Protein AF-A0A9W9Z3X9-F1 (afdb_monomer_lite)

Secondary structure (DSSP, 8-state):
-TTHHHHHHHHHHHTTT-HHHHHHHHHHHHTSSTHHHH-HHHHHH-TTS-GGGTTTSS-HHHHHHHHHHHHHHHHH-HHHHHHHHHHT--HHHHHHHHHHTTTTTTS-HHHHHHHHHHHHHT-TTHHHHHHHHHHHHTHHHHHHHHHTT-HHHHHHHS--TT--HHHHHHHHHHHHHHHHHHHHHHHHHTT--

Foldseek 3Di:
DPQVCQVLVLLCVVVVNDNVSSVVCCVVLVPDPLVCLLRVVVVVVDPQQPPVQPVVVDRVLLVLLLVLLLVVCCVPPVLLNVLCVLLVHRLSVLLSLCSSNCNPQADDSVVSVVQVVCCSPVHNNLSSLVSSLLSVLCSVVSNVCSVVSNNVVCSNPHHSPPDDCVVCVVVSVVVCVVCVVPSVCSSVVSSDD

Organism: NCBI:txid174260

Structure (mmCIF, N/CA/C/O backbone):
data_AF-A0A9W9Z3X9-F1
#
_entry.id   AF-A0A9W9Z3X9-F1
#
loop_
_atom_site.group_PDB
_atom_site.id
_atom_site.type_symbol
_atom_site.label_atom_id
_atom_site.label_alt_id
_atom_site.label_comp_id
_atom_site.label_asym_id
_atom_site.label_entity_id
_atom_site.label_seq_id
_atom_site.pdbx_PDB_ins_code
_atom_site.Cartn_x
_atom_site.Cartn_y
_atom_site.Cartn_z
_atom_site.occupancy
_atom_site.B_iso_or_equiv
_atom_site.auth_seq_id
_atom_site.auth_comp_id
_atom_site.auth_asym_id
_atom_site.auth_atom_id
_atom_site.pdbx_PDB_model_num
ATOM 1 N N . MET A 1 1 ? 23.340 0.881 5.024 1.00 33.41 1 MET A N 1
ATOM 2 C CA . MET A 1 1 ? 23.380 -0.296 4.132 1.00 33.41 1 MET A CA 1
ATOM 3 C C . MET A 1 1 ? 22.041 -1.022 3.953 1.00 33.41 1 MET A C 1
ATOM 5 O O . MET A 1 1 ? 21.914 -1.683 2.943 1.00 33.41 1 MET A O 1
ATOM 9 N N . SER A 1 2 ? 21.025 -0.884 4.821 1.00 40.75 2 SER A N 1
ATOM 10 C CA . SER A 1 2 ? 19.880 -1.829 4.839 1.00 40.75 2 SER A CA 1
ATOM 11 C C . SER A 1 2 ? 18.735 -1.625 3.814 1.00 40.75 2 SER A C 1
ATOM 13 O O . SER A 1 2 ? 17.998 -2.571 3.563 1.00 40.75 2 SER A O 1
ATOM 15 N N . ALA A 1 3 ? 18.567 -0.447 3.195 1.00 40.44 3 ALA A N 1
ATOM 16 C CA . ALA A 1 3 ? 17.439 -0.204 2.270 1.00 40.44 3 ALA A CA 1
ATOM 17 C C . ALA A 1 3 ? 17.791 -0.350 0.774 1.00 40.44 3 ALA A C 1
ATOM 19 O O . ALA A 1 3 ? 16.906 -0.593 -0.036 1.00 40.44 3 ALA A O 1
ATOM 20 N N . MET A 1 4 ? 19.075 -0.226 0.399 1.00 44.69 4 MET A N 1
ATOM 21 C CA . MET A 1 4 ? 19.544 -0.471 -0.981 1.00 44.69 4 MET A CA 1
ATOM 22 C C . MET A 1 4 ? 19.429 -1.956 -1.344 1.00 44.69 4 MET A C 1
ATOM 24 O O . MET A 1 4 ? 19.139 -2.302 -2.480 1.00 44.69 4 MET A O 1
ATOM 28 N N . THR A 1 5 ? 19.575 -2.815 -0.337 1.00 56.81 5 THR A N 1
ATOM 29 C CA . THR A 1 5 ? 19.322 -4.250 -0.405 1.00 56.81 5 THR A CA 1
ATOM 30 C C . THR A 1 5 ? 17.840 -4.594 -0.490 1.00 56.81 5 THR A C 1
ATOM 32 O O . THR A 1 5 ? 17.545 -5.638 -1.029 1.00 56.81 5 THR A O 1
ATOM 35 N N . GLY A 1 6 ? 16.908 -3.760 -0.012 1.00 63.28 6 GLY A N 1
ATOM 36 C CA . GLY A 1 6 ? 15.481 -4.112 0.056 1.00 63.28 6 GLY A CA 1
ATOM 37 C C . GLY A 1 6 ? 14.850 -4.323 -1.322 1.00 63.28 6 GLY A C 1
ATOM 38 O O . GLY A 1 6 ? 14.517 -5.449 -1.672 1.00 63.28 6 GLY A O 1
ATOM 39 N N . LEU A 1 7 ? 14.754 -3.260 -2.131 1.00 68.25 7 LEU A N 1
ATOM 40 C CA . LEU A 1 7 ? 14.174 -3.359 -3.476 1.00 68.25 7 LEU A CA 1
ATOM 41 C C . LEU A 1 7 ? 15.022 -4.234 -4.409 1.00 68.25 7 LEU A C 1
ATOM 43 O O . LEU A 1 7 ? 14.466 -4.998 -5.187 1.00 68.25 7 LEU A O 1
ATOM 47 N N . TYR A 1 8 ? 16.357 -4.169 -4.309 1.00 70.19 8 TYR A N 1
ATOM 48 C CA . TYR A 1 8 ? 17.230 -5.056 -5.083 1.00 70.19 8 TYR A CA 1
ATOM 49 C C . TYR A 1 8 ? 16.962 -6.523 -4.756 1.00 70.19 8 TYR A C 1
ATOM 51 O O . TYR A 1 8 ? 16.768 -7.307 -5.671 1.00 70.19 8 TYR A O 1
ATOM 59 N N . LEU A 1 9 ? 16.900 -6.893 -3.472 1.00 72.00 9 LEU A N 1
ATOM 60 C CA . LEU A 1 9 ? 16.613 -8.264 -3.053 1.00 72.00 9 LEU A CA 1
ATOM 61 C C . LEU A 1 9 ? 15.211 -8.685 -3.491 1.00 72.00 9 LEU A C 1
ATOM 63 O O . LEU A 1 9 ? 15.023 -9.827 -3.879 1.00 72.00 9 LEU A O 1
ATOM 67 N N . GLN A 1 10 ? 14.241 -7.773 -3.480 1.00 73.25 10 GLN A N 1
ATOM 68 C CA . GLN A 1 10 ? 12.890 -8.059 -3.954 1.00 73.25 10 GLN A CA 1
ATOM 69 C C . GLN A 1 10 ? 12.868 -8.313 -5.467 1.00 73.25 10 GLN A C 1
ATOM 71 O O . GLN A 1 10 ? 12.334 -9.323 -5.909 1.00 73.25 10 GLN A O 1
ATOM 76 N N . CYS A 1 11 ? 13.494 -7.450 -6.269 1.00 76.06 11 CYS A N 1
ATOM 77 C CA . CYS A 1 11 ? 13.647 -7.685 -7.706 1.00 76.06 11 CYS A CA 1
ATOM 78 C C . CYS A 1 11 ? 14.450 -8.961 -7.980 1.00 76.06 11 CYS A C 1
ATOM 80 O O . CYS A 1 11 ? 14.060 -9.742 -8.836 1.00 76.06 11 CYS A O 1
ATOM 82 N N . PHE A 1 12 ? 15.493 -9.224 -7.196 1.00 79.19 12 PHE A N 1
ATOM 83 C CA . PHE A 1 12 ? 16.288 -10.446 -7.260 1.00 79.19 12 PHE A CA 1
ATOM 84 C C . PHE A 1 12 ? 15.463 -11.699 -6.996 1.00 79.19 12 PHE A C 1
ATOM 86 O O . PHE A 1 12 ? 15.515 -12.644 -7.776 1.00 79.19 12 PHE A O 1
ATOM 93 N N . LEU A 1 13 ? 14.641 -11.692 -5.949 1.00 79.19 13 LEU A N 1
ATOM 94 C CA . LEU A 1 13 ? 13.722 -12.786 -5.653 1.00 79.19 13 LEU A CA 1
ATOM 95 C C . LEU A 1 13 ? 12.630 -12.924 -6.726 1.00 79.19 13 LEU A C 1
ATOM 97 O O . LEU A 1 13 ? 12.292 -14.046 -7.090 1.00 79.19 13 LEU A O 1
ATOM 101 N N . MET A 1 14 ? 12.113 -11.814 -7.270 1.00 80.31 14 MET A N 1
ATOM 102 C CA . MET A 1 14 ? 11.146 -11.834 -8.380 1.00 80.31 14 MET A CA 1
ATOM 103 C C . MET A 1 14 ? 11.741 -12.458 -9.645 1.00 80.31 14 MET A C 1
ATOM 105 O O . MET A 1 14 ? 11.041 -13.166 -10.361 1.00 80.31 14 MET A O 1
ATOM 109 N N . MET A 1 15 ? 13.031 -12.237 -9.900 1.00 82.88 15 MET A N 1
ATOM 110 C CA . MET A 1 15 ? 13.761 -12.809 -11.035 1.00 82.88 15 MET A CA 1
ATOM 111 C C . MET A 1 15 ? 14.407 -14.160 -10.695 1.00 82.88 15 MET A C 1
ATOM 113 O O . MET A 1 15 ? 15.406 -14.534 -11.301 1.00 82.88 15 MET A O 1
ATOM 117 N N . TYR A 1 16 ? 13.871 -14.895 -9.712 1.00 79.56 16 TYR A N 1
ATOM 118 C CA . TYR A 1 16 ? 14.343 -16.231 -9.315 1.00 79.56 16 TYR A CA 1
ATOM 119 C C . TYR A 1 16 ? 15.835 -16.308 -8.943 1.00 79.56 16 TYR A C 1
ATOM 121 O O . TYR A 1 16 ? 16.457 -17.365 -9.032 1.00 79.56 16 TYR A O 1
ATOM 129 N N . GLY A 1 17 ? 16.411 -15.197 -8.489 1.00 80.62 17 GLY A N 1
ATOM 130 C CA . GLY A 1 17 ? 17.821 -15.093 -8.136 1.00 80.62 17 GLY A CA 1
ATOM 131 C C . GLY A 1 17 ? 18.762 -14.862 -9.320 1.00 80.62 17 GLY A C 1
ATOM 132 O O . GLY A 1 17 ? 19.967 -15.051 -9.168 1.00 80.62 17 GLY A O 1
ATOM 133 N N . ASP A 1 18 ? 18.245 -14.452 -10.480 1.00 86.25 18 ASP A N 1
ATOM 134 C CA . ASP A 1 18 ? 19.061 -14.049 -11.624 1.00 86.25 18 ASP A CA 1
ATOM 135 C C . ASP A 1 18 ? 19.547 -12.592 -11.452 1.00 86.25 18 ASP A C 1
ATOM 137 O O . ASP A 1 18 ? 18.734 -11.654 -11.484 1.00 86.25 18 ASP A O 1
ATOM 141 N N . PRO A 1 19 ? 20.856 -12.357 -11.238 1.00 83.44 19 PRO A N 1
ATOM 142 C CA . PRO A 1 19 ? 21.386 -11.018 -11.008 1.00 83.44 19 PRO A CA 1
ATOM 143 C C . PRO A 1 19 ? 21.351 -10.137 -12.263 1.00 83.44 19 PRO A C 1
ATOM 145 O O . PRO A 1 19 ? 21.153 -8.928 -12.132 1.00 83.44 19 PRO A O 1
ATOM 148 N N . ASP A 1 20 ? 21.496 -10.714 -13.457 1.00 83.38 20 ASP A N 1
ATOM 149 C CA . ASP A 1 20 ? 21.555 -9.969 -14.716 1.00 83.38 20 ASP A CA 1
ATOM 150 C C . ASP A 1 20 ? 20.163 -9.454 -15.088 1.00 83.38 20 ASP A C 1
ATOM 152 O O . ASP A 1 20 ? 19.989 -8.257 -15.338 1.00 83.38 20 ASP A O 1
ATOM 156 N N . MET A 1 21 ? 19.142 -10.314 -14.996 1.00 81.00 21 MET A N 1
ATOM 157 C CA . MET A 1 21 ? 17.744 -9.911 -15.192 1.00 81.00 21 MET A CA 1
ATOM 158 C C . MET A 1 21 ? 17.301 -8.873 -14.157 1.00 81.00 21 MET A C 1
ATOM 160 O O . MET A 1 21 ? 16.600 -7.911 -14.483 1.00 81.00 21 MET A O 1
ATOM 164 N N . SER A 1 22 ? 17.733 -9.037 -12.905 1.00 82.38 22 SER A N 1
ATOM 165 C CA . SER A 1 22 ? 17.426 -8.093 -11.826 1.00 82.38 22 SER A CA 1
ATOM 166 C C . SER A 1 22 ? 18.050 -6.731 -12.071 1.00 82.38 22 SER A C 1
ATOM 168 O O . SER A 1 22 ? 17.397 -5.704 -11.880 1.00 82.38 22 SER A O 1
ATOM 170 N N . TRP A 1 23 ? 19.308 -6.711 -12.509 1.00 79.06 23 TRP A N 1
ATOM 171 C CA . TRP A 1 23 ? 20.010 -5.480 -12.830 1.00 79.06 23 TRP A CA 1
ATOM 172 C C . TRP A 1 23 ? 19.400 -4.786 -14.045 1.00 79.06 23 TRP A C 1
ATOM 174 O O . TRP A 1 23 ? 19.139 -3.586 -13.990 1.00 79.06 23 TRP A O 1
ATOM 184 N N . GLU A 1 24 ? 19.105 -5.528 -15.113 1.00 83.25 24 GLU A N 1
ATOM 185 C CA . GLU A 1 24 ? 18.473 -4.985 -16.314 1.00 83.25 24 GLU A CA 1
ATOM 186 C C . GLU A 1 24 ? 17.087 -4.403 -16.003 1.00 83.25 24 GLU A C 1
ATOM 188 O O . GLU A 1 24 ? 16.759 -3.291 -16.435 1.00 83.25 24 GLU A O 1
ATOM 193 N N . PHE A 1 25 ? 16.292 -5.109 -15.195 1.00 82.12 25 PHE A N 1
ATOM 194 C CA . PHE A 1 25 ? 15.011 -4.610 -14.714 1.00 82.12 25 PHE A CA 1
ATOM 195 C C . PHE A 1 25 ? 15.181 -3.342 -13.886 1.00 82.12 25 PHE A C 1
ATOM 197 O O . PHE A 1 25 ? 14.506 -2.356 -14.159 1.00 82.12 25 PHE A O 1
ATOM 204 N N . LEU A 1 26 ? 16.082 -3.326 -12.900 1.00 77.94 26 LEU A N 1
ATOM 205 C CA . LEU A 1 26 ? 16.317 -2.145 -12.068 1.00 77.94 26 LEU A CA 1
ATOM 206 C C . LEU A 1 26 ? 16.818 -0.960 -12.893 1.00 77.94 26 LEU A C 1
ATOM 208 O O . LEU A 1 26 ? 16.392 0.167 -12.646 1.00 77.94 26 LEU A O 1
ATOM 212 N N . PHE A 1 27 ? 17.663 -1.205 -13.893 1.00 77.62 27 PHE A N 1
ATOM 213 C CA . PHE A 1 27 ? 18.157 -0.188 -14.812 1.00 77.62 27 PHE A CA 1
ATOM 214 C C . PHE A 1 27 ? 17.011 0.429 -15.621 1.00 77.62 27 PHE A C 1
ATOM 216 O O . PHE A 1 27 ? 16.821 1.645 -15.582 1.00 77.62 27 PH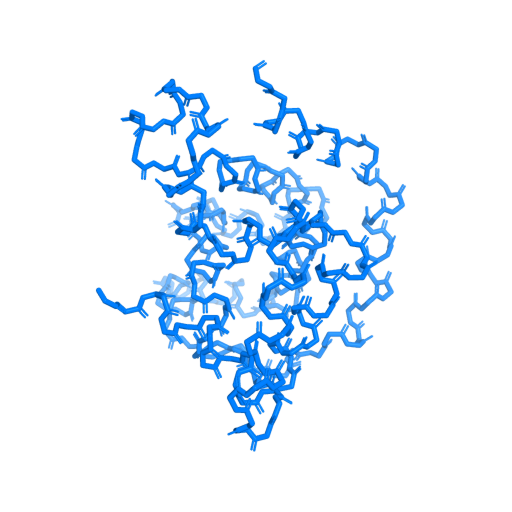E A O 1
ATOM 223 N N . LYS A 1 28 ? 16.171 -0.393 -16.262 1.00 78.25 28 LYS A N 1
ATOM 224 C CA . LYS A 1 28 ? 14.974 0.067 -16.995 1.00 78.25 28 LYS A CA 1
ATOM 225 C C . LYS A 1 28 ? 13.933 0.708 -16.075 1.00 78.25 28 LYS A C 1
ATOM 227 O O . LYS A 1 28 ? 13.320 1.713 -16.409 1.00 78.25 28 LYS A O 1
ATOM 232 N N . CYS A 1 29 ? 13.742 0.159 -14.884 1.00 73.62 29 CYS A N 1
ATOM 233 C CA . CYS A 1 29 ? 12.832 0.691 -13.881 1.00 73.62 29 CYS A CA 1
ATOM 234 C C . CYS A 1 29 ? 13.323 2.056 -13.387 1.00 73.62 29 CYS A C 1
ATOM 236 O O . CYS A 1 29 ? 12.510 2.945 -13.138 1.00 73.62 29 CYS A O 1
ATOM 238 N N . SER A 1 30 ? 14.640 2.277 -13.305 1.00 71.94 30 SER A N 1
ATOM 239 C CA . SER A 1 30 ? 15.220 3.530 -12.819 1.00 71.94 30 SER A CA 1
ATOM 240 C C . SER A 1 30 ? 14.875 4.759 -13.664 1.00 71.94 30 SER A C 1
ATOM 242 O O . SER A 1 30 ? 14.834 5.862 -13.117 1.00 71.94 30 SER A O 1
ATOM 244 N N . SER A 1 31 ? 14.550 4.579 -14.950 1.00 67.62 31 SER A N 1
ATOM 245 C CA . SER A 1 31 ? 14.096 5.667 -15.822 1.00 67.62 31 SER A CA 1
ATOM 246 C C . SER A 1 31 ? 12.634 6.068 -15.603 1.00 67.62 31 SER A C 1
ATOM 248 O O . SER A 1 31 ? 12.200 7.091 -16.125 1.00 67.62 31 SER A O 1
ATOM 250 N N . LEU A 1 32 ? 11.860 5.297 -14.832 1.00 67.81 32 LEU A N 1
ATOM 251 C CA . LEU A 1 32 ? 10.482 5.641 -14.477 1.00 67.81 32 LEU A CA 1
ATOM 252 C C . LEU A 1 32 ? 10.450 6.603 -13.279 1.00 67.81 32 LEU A C 1
ATOM 254 O O . LEU A 1 32 ? 11.210 6.469 -12.322 1.00 67.81 32 LEU A O 1
ATOM 258 N N . VAL A 1 33 ? 9.524 7.563 -13.284 1.00 64.56 33 VAL A N 1
ATOM 259 C CA . VAL A 1 33 ? 9.325 8.476 -12.140 1.00 64.56 33 VAL A CA 1
ATOM 260 C C . VAL A 1 33 ? 8.751 7.726 -10.929 1.00 64.56 33 VAL A C 1
ATOM 262 O O . VAL A 1 33 ? 9.158 7.964 -9.791 1.00 64.56 33 VAL A O 1
ATOM 265 N N . SER A 1 34 ? 7.869 6.753 -11.176 1.00 64.25 34 SER A N 1
ATOM 266 C CA . SER A 1 34 ? 7.227 5.907 -10.158 1.00 64.25 34 SER A CA 1
ATOM 267 C C . SER A 1 34 ? 8.229 5.125 -9.310 1.00 64.25 34 SER A C 1
ATOM 269 O O . SER A 1 34 ? 8.060 4.981 -8.101 1.00 64.25 34 SER A O 1
ATOM 271 N N . SER A 1 35 ? 9.337 4.688 -9.901 1.00 68.00 35 SER A N 1
ATOM 272 C CA . SER A 1 35 ? 10.368 3.949 -9.177 1.00 68.00 35 SER A CA 1
ATOM 273 C C . SER A 1 35 ? 11.156 4.818 -8.193 1.00 68.00 35 SER A C 1
ATOM 275 O O . SER A 1 35 ? 11.818 4.274 -7.317 1.00 68.00 35 SER A O 1
ATOM 277 N N . GLY A 1 36 ? 11.053 6.152 -8.261 1.00 64.88 36 GLY A N 1
ATOM 278 C CA . GLY A 1 36 ? 11.572 7.045 -7.222 1.00 64.88 36 GLY A CA 1
ATOM 279 C C . GLY A 1 36 ? 10.814 6.910 -5.896 1.00 64.88 36 GLY A C 1
ATOM 280 O O . GLY A 1 36 ? 11.421 7.031 -4.837 1.00 64.88 36 GLY A O 1
ATOM 281 N N . TYR A 1 37 ? 9.520 6.591 -5.940 1.00 68.38 37 TYR A N 1
ATOM 282 C CA . TYR A 1 37 ? 8.691 6.368 -4.750 1.00 68.38 37 TYR A CA 1
ATOM 283 C C . TYR A 1 37 ? 8.905 4.975 -4.148 1.00 68.38 37 TYR A C 1
ATOM 285 O O . TYR A 1 37 ? 8.946 4.836 -2.928 1.00 68.38 37 TYR A O 1
ATOM 293 N N . LEU A 1 38 ? 9.121 3.964 -4.997 1.00 72.94 38 LEU A N 1
ATOM 294 C CA . LEU A 1 38 ? 9.507 2.616 -4.562 1.00 72.94 38 LEU A CA 1
ATOM 295 C C . LEU A 1 38 ? 10.959 2.584 -4.046 1.00 72.94 38 LEU A C 1
ATOM 297 O O . LEU A 1 38 ? 11.279 1.866 -3.103 1.00 72.94 38 LEU A O 1
ATOM 301 N N . TRP A 1 39 ? 11.842 3.404 -4.629 1.00 70.94 39 TRP A N 1
ATOM 302 C CA . TRP A 1 39 ? 13.269 3.470 -4.310 1.00 70.94 39 TRP A CA 1
ATOM 303 C C . TRP A 1 39 ? 13.719 4.880 -3.912 1.00 70.94 39 TRP A C 1
ATOM 305 O O . TRP A 1 39 ? 14.551 5.514 -4.565 1.00 70.94 39 TRP A O 1
ATOM 315 N N . VAL A 1 40 ? 13.239 5.362 -2.767 1.00 61.88 40 VAL A N 1
ATOM 316 C CA . VAL A 1 40 ? 13.469 6.757 -2.344 1.00 61.88 40 VAL A CA 1
ATOM 317 C C . VAL A 1 40 ? 14.946 7.124 -2.144 1.00 61.88 40 VAL A C 1
ATOM 319 O O . VAL A 1 40 ? 15.336 8.272 -2.343 1.00 61.88 40 VAL A O 1
ATOM 322 N N . ARG A 1 41 ? 15.828 6.156 -1.847 1.00 60.22 41 ARG A N 1
ATOM 323 C CA . ARG A 1 41 ? 17.284 6.404 -1.823 1.00 60.22 41 ARG A CA 1
ATOM 324 C C . ARG A 1 41 ? 17.858 6.819 -3.183 1.00 60.22 41 ARG A C 1
ATOM 326 O O . ARG A 1 41 ? 18.844 7.548 -3.184 1.00 60.22 41 ARG A O 1
ATOM 333 N N . ARG A 1 42 ? 17.262 6.413 -4.312 1.00 60.59 42 ARG A N 1
ATOM 334 C CA . ARG A 1 42 ? 17.698 6.869 -5.643 1.00 60.59 42 ARG A CA 1
ATOM 335 C C . ARG A 1 42 ? 17.549 8.380 -5.786 1.00 60.59 42 ARG A C 1
ATOM 337 O O . ARG A 1 42 ? 18.408 9.023 -6.374 1.00 60.59 42 ARG A O 1
ATOM 344 N N . LEU A 1 43 ? 16.498 8.955 -5.210 1.00 56.47 43 LEU A N 1
ATOM 345 C CA . LEU A 1 43 ? 16.257 10.395 -5.285 1.00 56.47 43 LEU A CA 1
ATOM 346 C C . LEU A 1 43 ? 17.286 11.197 -4.493 1.00 56.47 43 LEU A C 1
ATOM 348 O O . LEU A 1 43 ? 17.670 12.270 -4.932 1.00 56.47 43 LEU A O 1
ATOM 352 N N . HIS A 1 44 ? 17.805 10.648 -3.391 1.00 50.94 44 HIS A N 1
ATOM 353 C CA . HIS A 1 44 ? 18.909 11.264 -2.647 1.00 50.94 44 HIS A CA 1
ATOM 354 C C . HIS A 1 44 ? 20.241 11.271 -3.414 1.00 50.94 44 HIS A C 1
ATOM 356 O O . HIS A 1 44 ? 21.099 12.094 -3.113 1.00 50.94 44 HIS A O 1
ATOM 362 N N . ALA A 1 45 ? 20.423 10.369 -4.382 1.00 47.88 45 ALA A N 1
ATOM 363 C CA . ALA A 1 45 ? 21.589 10.343 -5.267 1.00 47.88 45 ALA A CA 1
ATOM 364 C C . ALA A 1 45 ? 21.345 11.083 -6.596 1.00 47.88 45 ALA A C 1
ATOM 366 O O . ALA A 1 45 ? 22.268 11.236 -7.395 1.00 47.88 45 ALA A O 1
ATOM 367 N N . SER A 1 46 ? 20.110 11.530 -6.852 1.00 48.69 46 SER A N 1
ATOM 368 C CA . SER A 1 46 ? 19.766 12.279 -8.054 1.00 48.69 46 SER A CA 1
ATOM 369 C C . SER A 1 46 ? 20.084 13.756 -7.841 1.00 48.69 46 SER A C 1
ATOM 371 O O . SER A 1 46 ? 19.507 14.414 -6.980 1.00 48.69 46 SER A O 1
ATOM 373 N N . VAL A 1 47 ? 20.987 14.285 -8.666 1.00 47.41 47 VAL A N 1
ATOM 374 C CA . VAL A 1 47 ? 21.437 15.691 -8.670 1.00 47.41 47 VAL A CA 1
ATOM 375 C C . VAL A 1 47 ? 20.290 16.678 -8.978 1.00 47.41 47 VAL A C 1
ATOM 377 O O . VAL A 1 47 ? 20.451 17.885 -8.834 1.00 47.41 47 VAL A O 1
ATOM 380 N N . HIS A 1 48 ? 19.112 16.179 -9.367 1.00 51.75 48 HIS A N 1
ATOM 381 C CA . HIS A 1 48 ? 17.975 16.970 -9.842 1.00 51.75 48 HIS A CA 1
ATOM 382 C C . HIS A 1 48 ? 16.876 17.224 -8.800 1.00 51.75 48 HIS A C 1
ATOM 384 O O . HIS A 1 48 ? 15.835 17.767 -9.160 1.00 51.75 48 HIS A O 1
ATOM 390 N N . LEU A 1 49 ? 17.057 16.837 -7.531 1.00 52.12 49 LEU A N 1
ATOM 391 C CA . LEU A 1 49 ? 16.061 17.135 -6.497 1.00 52.12 49 LEU A CA 1
ATOM 392 C C . LEU A 1 49 ? 16.269 18.564 -5.951 1.00 52.12 49 LEU A C 1
ATOM 394 O O . LEU A 1 49 ? 17.374 18.865 -5.491 1.00 52.12 49 LEU A O 1
ATOM 398 N N . PRO A 1 50 ? 15.244 19.441 -5.963 1.00 54.19 50 PRO A N 1
ATOM 399 C CA . PRO A 1 50 ? 15.349 20.790 -5.411 1.00 54.19 50 PRO A CA 1
ATOM 400 C C . PRO A 1 50 ? 15.933 20.798 -3.990 1.00 54.19 50 PRO A C 1
ATOM 402 O O . PRO A 1 50 ? 15.490 20.052 -3.119 1.00 54.19 50 PRO A O 1
ATOM 405 N N . VAL A 1 51 ? 16.921 21.658 -3.725 1.00 52.50 51 VAL A N 1
ATOM 406 C CA . VAL A 1 51 ? 17.632 21.722 -2.428 1.00 52.50 51 VAL A CA 1
ATOM 407 C C . VAL A 1 51 ? 16.682 22.034 -1.262 1.00 52.50 51 VAL A C 1
ATOM 409 O O . VAL A 1 51 ? 16.892 21.562 -0.152 1.00 52.50 51 VAL A O 1
ATOM 412 N N . SER A 1 52 ? 15.580 22.747 -1.502 1.00 48.62 52 SER A N 1
ATOM 413 C CA . SER A 1 52 ? 14.526 22.990 -0.503 1.00 48.62 52 SER A CA 1
ATOM 414 C C . SER A 1 52 ? 13.866 21.705 0.020 1.00 48.62 52 SER A C 1
ATOM 416 O O . SER A 1 52 ? 13.377 21.672 1.147 1.00 48.62 52 SER A O 1
ATOM 418 N N . LEU A 1 53 ? 13.894 20.631 -0.770 1.00 48.84 53 LEU A N 1
ATOM 419 C CA . LEU A 1 53 ? 13.284 19.338 -0.475 1.00 48.84 53 LEU A CA 1
ATOM 420 C C . LEU A 1 53 ? 14.209 18.390 0.307 1.00 48.84 53 LEU A C 1
ATOM 422 O O . LEU A 1 53 ? 13.749 17.358 0.795 1.00 48.84 53 LEU A O 1
ATOM 426 N N . THR A 1 54 ? 15.499 18.717 0.451 1.00 51.19 54 THR A N 1
ATOM 427 C CA . THR A 1 54 ? 16.476 17.901 1.198 1.00 51.19 54 THR A CA 1
ATOM 428 C C . THR A 1 54 ? 16.645 18.348 2.655 1.00 51.19 54 THR A C 1
ATOM 430 O O . THR A 1 54 ? 17.128 17.570 3.477 1.00 51.19 54 THR A O 1
ATOM 433 N N . VAL A 1 55 ? 16.191 19.559 3.003 1.00 43.59 55 VAL A N 1
ATOM 434 C CA . VAL A 1 55 ? 16.387 20.189 4.325 1.00 43.59 55 VAL A CA 1
ATOM 435 C C . VAL A 1 55 ? 15.476 19.603 5.415 1.00 43.59 55 VAL A C 1
ATOM 437 O O . VAL A 1 55 ? 15.847 19.599 6.585 1.00 43.59 55 VAL A O 1
ATOM 440 N N . SER A 1 56 ? 14.305 19.057 5.065 1.00 46.22 56 SER A N 1
ATOM 441 C CA . SER A 1 56 ? 13.343 18.519 6.046 1.00 46.22 56 SER A CA 1
ATOM 442 C C . SER A 1 56 ? 13.683 17.112 6.561 1.00 46.22 56 SER A C 1
ATOM 444 O O . SER A 1 56 ? 13.038 16.628 7.490 1.00 46.22 56 SER A O 1
ATOM 446 N N . GLY A 1 57 ? 14.633 16.405 5.932 1.00 47.69 57 GLY A N 1
ATOM 447 C CA . GLY A 1 57 ? 14.937 14.994 6.219 1.00 47.69 57 GLY A CA 1
ATOM 448 C C . GLY A 1 57 ? 13.807 14.003 5.883 1.00 47.69 57 GLY A C 1
ATOM 449 O O . GLY A 1 57 ? 14.006 12.789 5.976 1.00 47.69 57 GLY A O 1
ATOM 450 N N . ILE A 1 58 ? 12.632 14.490 5.465 1.00 51.88 58 ILE A N 1
ATOM 451 C CA . ILE A 1 58 ? 11.492 13.696 5.009 1.00 51.88 58 ILE A CA 1
ATOM 452 C C . ILE A 1 58 ? 11.374 13.902 3.498 1.00 51.88 58 ILE A C 1
ATOM 454 O O . ILE A 1 58 ? 11.043 15.006 3.068 1.00 51.88 58 ILE A O 1
ATOM 458 N N . PRO A 1 59 ? 11.601 12.858 2.680 1.00 58.94 59 PRO A N 1
ATOM 459 C CA . PRO A 1 59 ? 11.433 12.961 1.238 1.00 58.94 59 PRO A CA 1
ATOM 460 C C . PRO A 1 59 ? 10.024 13.497 0.920 1.00 58.94 59 PRO A C 1
ATOM 462 O O . PRO A 1 59 ? 9.047 12.896 1.378 1.00 58.94 59 PRO A O 1
ATOM 465 N N . PRO A 1 60 ? 9.884 14.596 0.158 1.00 55.41 60 PRO A N 1
ATOM 466 C CA . PRO A 1 60 ? 8.599 15.273 -0.075 1.00 55.41 60 PRO A CA 1
ATOM 467 C C . PRO A 1 60 ? 7.539 14.361 -0.685 1.00 55.41 60 PRO A C 1
ATOM 469 O O . P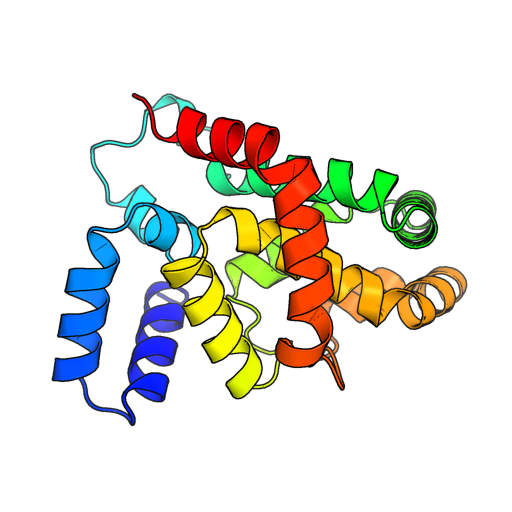RO A 1 60 ? 6.347 14.517 -0.434 1.00 55.41 60 PRO A O 1
ATOM 472 N N . LEU A 1 61 ? 7.993 13.347 -1.421 1.00 63.47 61 LEU A N 1
ATOM 473 C CA . LEU A 1 61 ? 7.161 12.288 -1.977 1.00 63.47 61 LEU A CA 1
ATOM 474 C C . LEU A 1 61 ? 6.321 11.577 -0.911 1.00 63.47 61 LEU A C 1
ATOM 476 O O . LEU A 1 61 ? 5.151 11.275 -1.147 1.00 63.47 61 LEU A O 1
ATOM 480 N N . TYR A 1 62 ? 6.879 11.361 0.283 1.00 68.06 62 TYR A N 1
ATOM 481 C CA . TYR A 1 62 ? 6.120 10.800 1.395 1.00 68.06 62 TYR A CA 1
ATOM 482 C C . TYR A 1 62 ? 5.147 11.810 1.989 1.00 68.06 62 TYR A C 1
ATOM 484 O O . TYR A 1 62 ? 4.066 11.403 2.383 1.00 68.06 62 TYR A O 1
ATOM 492 N N . SER A 1 63 ? 5.483 13.102 2.024 1.00 70.69 63 SER A N 1
ATOM 493 C CA . SER A 1 63 ? 4.576 14.128 2.554 1.00 70.69 63 SER A CA 1
ATOM 494 C C . SER A 1 63 ? 3.270 14.180 1.759 1.00 70.69 63 SER A C 1
ATOM 496 O O . SER A 1 63 ? 2.192 14.153 2.347 1.00 70.69 63 SER A O 1
ATOM 498 N N . CYS A 1 64 ? 3.352 14.172 0.427 1.00 75.38 64 CYS A N 1
ATOM 499 C CA . CYS A 1 64 ? 2.156 14.206 -0.414 1.00 75.38 64 CYS A CA 1
ATOM 500 C C . CYS A 1 64 ? 1.422 12.864 -0.454 1.00 75.38 64 CYS A C 1
ATOM 502 O O . CYS A 1 64 ? 0.195 12.845 -0.458 1.00 75.38 64 CYS A O 1
ATOM 504 N N . THR A 1 65 ? 2.139 11.736 -0.411 1.00 82.25 65 THR A N 1
ATOM 505 C CA . THR A 1 65 ? 1.500 10.413 -0.266 1.00 82.25 65 THR A CA 1
ATOM 506 C C . THR A 1 65 ? 0.705 10.340 1.042 1.00 82.25 65 THR A C 1
ATOM 508 O O . THR A 1 65 ? -0.461 9.965 1.029 1.00 82.25 65 THR A O 1
ATOM 511 N N . CYS A 1 66 ? 1.303 10.761 2.160 1.00 85.12 66 CYS A N 1
ATOM 512 C CA . CYS A 1 66 ? 0.657 10.822 3.470 1.00 85.12 66 CYS A CA 1
ATOM 513 C C . CYS A 1 66 ? -0.587 11.718 3.457 1.00 85.12 66 CYS A C 1
ATOM 515 O O . CYS A 1 66 ? -1.658 11.291 3.878 1.00 85.12 66 CYS A O 1
ATOM 517 N N . HIS A 1 67 ? -0.473 12.933 2.914 1.00 87.50 67 HIS A N 1
ATOM 518 C CA . HIS A 1 67 ? -1.612 13.845 2.819 1.00 87.50 67 HIS A CA 1
ATOM 519 C C . HIS A 1 67 ? -2.794 13.223 2.058 1.00 87.50 67 HIS A C 1
ATOM 521 O O . HIS A 1 67 ? -3.921 13.234 2.551 1.00 87.50 67 HIS A O 1
ATOM 527 N N . ASN A 1 68 ? -2.525 12.615 0.899 1.00 89.94 68 ASN A N 1
ATOM 528 C CA . ASN A 1 68 ? -3.555 11.962 0.093 1.00 89.94 68 ASN A CA 1
ATOM 529 C C . ASN A 1 68 ? -4.168 10.740 0.793 1.00 89.94 68 ASN A C 1
ATOM 531 O O . ASN A 1 68 ? -5.377 10.531 0.705 1.00 89.94 68 ASN A O 1
ATOM 535 N N . VAL A 1 69 ? -3.367 9.965 1.536 1.00 93.75 69 VAL A N 1
ATOM 536 C CA . VAL A 1 69 ? -3.880 8.872 2.375 1.00 93.75 69 VAL A CA 1
ATOM 537 C C . VAL A 1 69 ? -4.869 9.407 3.409 1.00 93.75 69 VAL A C 1
ATOM 539 O O . VAL A 1 69 ? -5.956 8.857 3.546 1.00 93.75 69 VAL A O 1
ATOM 542 N N . GLU A 1 70 ? -4.533 10.475 4.132 1.00 92.69 70 GLU A N 1
ATOM 543 C CA . GLU A 1 70 ? -5.444 11.048 5.129 1.00 92.69 70 GLU A CA 1
ATOM 544 C C . GLU A 1 70 ? -6.745 11.561 4.511 1.00 92.69 70 GLU A C 1
ATOM 546 O O . GLU A 1 70 ? -7.820 11.276 5.044 1.00 92.69 70 GLU A O 1
ATOM 551 N N . LEU A 1 71 ? -6.652 12.265 3.379 1.00 93.31 71 LEU A N 1
ATOM 552 C CA . LEU A 1 71 ? -7.808 12.815 2.675 1.00 93.31 71 LEU A CA 1
ATOM 553 C C . LEU A 1 71 ? -8.762 11.707 2.221 1.00 93.31 71 LEU A C 1
ATOM 555 O O . LEU A 1 71 ? -9.951 11.747 2.544 1.00 93.31 71 LEU A O 1
ATOM 559 N N . ILE A 1 72 ? -8.250 10.698 1.510 1.00 95.50 72 ILE A N 1
ATOM 560 C CA . ILE A 1 72 ? -9.092 9.611 1.000 1.00 95.50 72 ILE A CA 1
ATOM 561 C C . ILE A 1 72 ? -9.632 8.768 2.151 1.00 95.50 72 ILE A C 1
ATOM 563 O O . ILE A 1 72 ? -10.805 8.409 2.140 1.00 95.50 72 ILE A O 1
ATOM 567 N N . LEU A 1 73 ? -8.821 8.466 3.168 1.00 96.31 73 LEU A N 1
ATOM 568 C CA . LEU A 1 73 ? -9.271 7.637 4.284 1.00 96.31 73 LEU A CA 1
ATOM 569 C C . LEU A 1 73 ? -10.417 8.297 5.052 1.00 96.31 73 LEU A C 1
ATOM 571 O O . LEU A 1 73 ? -11.356 7.614 5.456 1.00 96.31 73 LEU A O 1
ATOM 575 N N . MET A 1 74 ? -10.352 9.618 5.236 1.00 95.62 74 MET A N 1
ATOM 576 C CA . MET A 1 74 ? -11.425 10.378 5.869 1.00 95.62 74 MET A CA 1
ATOM 577 C C . MET A 1 74 ? -12.738 10.288 5.077 1.00 95.62 74 MET A C 1
ATOM 579 O O . MET A 1 74 ? -13.800 10.222 5.693 1.00 95.62 74 MET A O 1
AT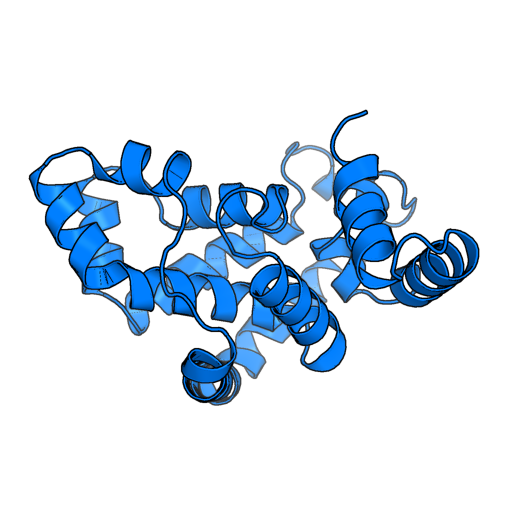OM 583 N N . ALA A 1 75 ? -12.670 10.264 3.743 1.00 96.19 75 ALA A N 1
ATOM 584 C CA . ALA A 1 75 ? -13.842 10.177 2.874 1.00 96.19 75 ALA A CA 1
ATOM 585 C C . ALA A 1 75 ? -14.395 8.744 2.745 1.00 96.19 75 ALA A C 1
ATOM 587 O O . ALA A 1 75 ? -15.597 8.530 2.877 1.00 96.19 75 ALA A O 1
ATOM 588 N N . GLU A 1 76 ? -13.523 7.764 2.516 1.00 96.88 76 GLU A N 1
ATOM 589 C CA . GLU A 1 76 ? -13.903 6.401 2.122 1.00 96.88 76 GLU A CA 1
ATOM 590 C C . GLU A 1 76 ? -14.048 5.442 3.304 1.00 96.88 76 GLU A C 1
ATOM 592 O O . GLU A 1 76 ? -14.837 4.499 3.255 1.00 96.88 76 GLU A O 1
ATOM 597 N N . VAL A 1 77 ? -13.284 5.658 4.379 1.00 96.62 77 VAL A N 1
ATOM 598 C CA . VAL A 1 77 ? -13.246 4.762 5.545 1.00 96.62 77 VAL A CA 1
ATOM 599 C C . VAL A 1 77 ? -13.275 5.575 6.854 1.00 96.62 77 VAL A C 1
ATOM 601 O O . VAL A 1 77 ? -12.368 5.476 7.692 1.00 96.62 77 VAL A O 1
ATOM 604 N N . PRO A 1 78 ? -14.328 6.387 7.085 1.00 96.56 78 PRO A N 1
ATOM 605 C CA . PRO A 1 78 ? -14.366 7.372 8.172 1.00 96.56 78 PRO A CA 1
ATOM 606 C C . PRO A 1 78 ? -14.269 6.753 9.574 1.00 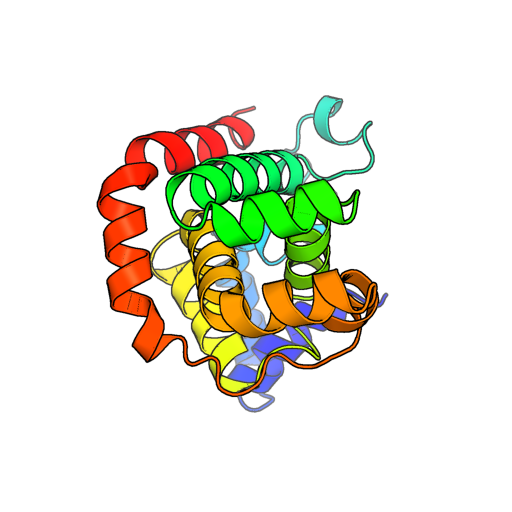96.56 78 PRO A C 1
ATOM 608 O O . PRO A 1 78 ? -13.772 7.390 10.508 1.00 96.56 78 PRO A O 1
ATOM 611 N N . LEU A 1 79 ? -14.709 5.499 9.739 1.00 96.56 79 LEU A N 1
ATOM 612 C CA . LEU A 1 79 ? -14.593 4.761 11.001 1.00 96.56 79 LEU A CA 1
ATOM 613 C C . LEU A 1 79 ? -13.133 4.482 11.361 1.00 96.56 79 LEU A C 1
ATOM 615 O O . LEU A 1 79 ? -12.732 4.684 12.507 1.00 96.56 79 LEU A O 1
ATOM 619 N N . VAL A 1 80 ? -12.329 4.073 10.377 1.00 97.19 80 VAL A N 1
ATOM 620 C CA . VAL A 1 80 ? -10.891 3.859 10.563 1.00 97.19 80 VAL A CA 1
ATOM 621 C C . VAL A 1 80 ? -10.210 5.189 10.858 1.00 97.19 80 VAL A C 1
ATOM 623 O O . VAL A 1 80 ? -9.484 5.290 11.845 1.00 97.19 80 VAL A O 1
ATOM 626 N N . TYR A 1 81 ? -10.506 6.237 10.082 1.00 96.19 81 TYR A N 1
ATOM 627 C CA . TYR A 1 81 ? -9.972 7.578 10.338 1.00 96.19 81 TYR A CA 1
ATOM 628 C C . TYR A 1 81 ? -10.268 8.057 11.773 1.00 96.19 81 TYR A C 1
ATOM 630 O O . TYR A 1 81 ? -9.378 8.534 12.482 1.00 96.19 81 TYR A O 1
ATOM 638 N N . SER A 1 82 ? -11.497 7.854 12.250 1.00 95.19 82 SER A N 1
ATOM 639 C CA . SER A 1 82 ? -11.899 8.205 13.618 1.00 95.19 82 SER A CA 1
ATOM 640 C C . SER A 1 82 ? -11.179 7.367 14.678 1.00 95.19 82 SER A C 1
ATOM 642 O O . SER A 1 82 ? -10.753 7.910 15.695 1.00 95.19 82 SER A O 1
ATOM 644 N N . ALA A 1 83 ? -10.979 6.069 14.438 1.00 95.75 83 ALA A N 1
ATOM 645 C CA . ALA A 1 83 ? -10.234 5.181 15.332 1.00 95.75 83 ALA A CA 1
ATOM 646 C C . ALA A 1 83 ? -8.781 5.641 15.534 1.00 95.75 83 ALA A C 1
ATOM 648 O O . ALA A 1 83 ? -8.288 5.674 16.666 1.00 95.75 83 ALA A O 1
ATOM 649 N N . PHE A 1 84 ? -8.123 6.081 14.458 1.00 94.94 84 PHE A N 1
ATOM 650 C CA . PHE A 1 84 ? -6.803 6.710 14.525 1.00 94.94 84 PHE A CA 1
ATOM 651 C C . PHE A 1 84 ? -6.821 8.001 15.344 1.00 94.94 84 PHE A C 1
ATOM 653 O O . PHE A 1 84 ? -6.014 8.147 16.267 1.00 94.94 84 PHE A O 1
ATOM 660 N N . ARG A 1 85 ? -7.787 8.895 15.084 1.00 93.00 85 ARG A N 1
ATOM 661 C CA . ARG A 1 85 ? -7.934 10.144 15.849 1.00 93.00 85 ARG A CA 1
ATOM 662 C C . ARG A 1 85 ? -8.136 9.899 17.343 1.00 93.00 85 ARG A C 1
ATOM 664 O O . ARG A 1 85 ? -7.491 10.567 18.144 1.00 93.00 85 ARG A O 1
ATOM 671 N N . MET A 1 86 ? -8.974 8.932 17.721 1.00 91.25 86 MET A N 1
ATOM 672 C CA . MET A 1 86 ? -9.184 8.556 19.127 1.00 91.25 86 MET A CA 1
ATOM 673 C C . MET A 1 86 ? -7.929 7.960 19.770 1.00 91.25 86 MET A C 1
ATOM 675 O O . MET A 1 86 ? -7.699 8.149 20.959 1.00 91.25 86 MET A O 1
ATOM 679 N N . SER A 1 87 ? -7.111 7.257 18.986 1.00 89.94 87 SER A N 1
ATOM 680 C CA . SER A 1 87 ? -5.862 6.654 19.460 1.00 89.94 87 SER A CA 1
ATOM 681 C C . SER A 1 87 ? -4.702 7.658 19.548 1.00 89.94 87 SER A C 1
ATOM 683 O O . SER A 1 87 ? -3.645 7.301 20.055 1.00 89.94 87 SER A O 1
ATOM 685 N N . GLY A 1 88 ? -4.871 8.892 19.053 1.00 88.88 88 GLY A N 1
ATOM 686 C CA . GLY A 1 88 ? -3.843 9.939 19.085 1.00 88.88 88 GLY A CA 1
ATOM 687 C C . GLY A 1 88 ? -2.746 9.805 18.021 1.00 88.88 88 GLY A C 1
ATOM 688 O O . GLY A 1 88 ? -1.687 10.410 18.170 1.00 88.88 88 GLY A O 1
ATOM 689 N N . TYR A 1 89 ? -2.981 9.038 16.951 1.00 85.88 89 TYR A N 1
ATOM 690 C CA . TYR A 1 89 ? -2.008 8.819 15.871 1.00 85.88 89 TYR A CA 1
ATOM 691 C C . TYR A 1 89 ? -2.600 9.154 14.506 1.00 85.88 89 TYR A C 1
ATOM 693 O O . TYR A 1 89 ? -3.812 9.069 14.314 1.00 85.88 89 TYR A O 1
ATOM 701 N N . THR A 1 90 ? -1.746 9.496 13.536 1.00 89.81 90 THR A N 1
ATOM 702 C CA . THR A 1 90 ? -2.202 9.725 12.160 1.00 89.81 90 THR A CA 1
ATOM 703 C C . THR A 1 90 ? -2.047 8.458 11.308 1.00 89.81 90 THR A C 1
ATOM 705 O O . THR A 1 90 ? -1.010 7.790 11.381 1.00 89.81 90 THR A O 1
ATOM 708 N N . PRO A 1 91 ? -3.037 8.113 10.461 1.00 92.56 91 PRO A N 1
ATOM 709 C CA . PRO A 1 91 ? -2.944 6.964 9.552 1.00 92.56 91 PRO A CA 1
ATOM 710 C C . PRO A 1 91 ? -1.723 7.041 8.624 1.00 92.56 91 PRO A C 1
ATOM 712 O O . PRO A 1 91 ? -1.081 6.028 8.335 1.00 92.56 91 PRO A O 1
ATOM 715 N N . SER A 1 92 ? -1.355 8.259 8.216 1.00 89.38 92 SER A N 1
ATOM 716 C CA . SER A 1 92 ? -0.159 8.561 7.429 1.00 89.38 92 SER A CA 1
ATOM 717 C C . SER A 1 92 ? 1.122 7.985 8.011 1.00 89.38 92 SER A C 1
ATOM 719 O O . SER A 1 92 ? 1.947 7.462 7.268 1.00 89.38 92 SER A O 1
ATOM 721 N N . GLN A 1 93 ? 1.309 8.060 9.333 1.00 90.00 93 GLN A N 1
ATOM 722 C CA . GLN A 1 93 ? 2.526 7.563 9.979 1.00 90.00 93 GLN A CA 1
ATOM 723 C C . GLN A 1 93 ? 2.677 6.051 9.803 1.00 90.00 93 GLN A C 1
ATOM 725 O O . GLN A 1 93 ? 3.786 5.563 9.578 1.00 90.00 93 GLN A O 1
ATOM 730 N N . ILE A 1 94 ? 1.566 5.316 9.878 1.00 93.12 94 ILE A N 1
ATOM 731 C CA . ILE A 1 94 ? 1.544 3.867 9.669 1.00 93.12 94 ILE A CA 1
ATOM 732 C C . ILE A 1 94 ? 1.787 3.535 8.201 1.00 93.12 94 ILE A C 1
ATOM 734 O O . ILE A 1 94 ? 2.663 2.731 7.892 1.00 93.12 94 ILE A O 1
ATOM 738 N N . CYS A 1 95 ? 1.091 4.210 7.287 1.00 93.19 95 CYS A N 1
ATOM 739 C CA . CYS A 1 95 ? 1.274 3.973 5.858 1.00 93.19 95 CYS A CA 1
ATOM 740 C C . CYS A 1 95 ? 2.714 4.277 5.436 1.00 93.19 95 CYS A C 1
ATOM 742 O O . CYS A 1 95 ? 3.355 3.467 4.777 1.00 93.19 95 CYS A O 1
ATOM 744 N N . GLN A 1 96 ? 3.289 5.387 5.899 1.00 88.50 96 GLN A N 1
ATOM 745 C CA . GLN A 1 96 ? 4.693 5.703 5.653 1.00 88.50 96 GLN A CA 1
ATOM 746 C C . GLN A 1 96 ? 5.635 4.626 6.208 1.00 88.50 96 GLN A C 1
ATOM 748 O O . GLN A 1 96 ? 6.644 4.313 5.575 1.00 88.50 96 GLN A O 1
ATOM 753 N N . HIS A 1 97 ? 5.331 4.064 7.380 1.00 88.88 97 HIS A N 1
ATOM 754 C CA . HIS A 1 97 ? 6.120 2.988 7.971 1.00 88.88 97 HIS A CA 1
ATOM 755 C C . HIS A 1 97 ? 6.134 1.729 7.094 1.00 88.88 97 HIS A C 1
ATOM 757 O O . HIS A 1 97 ? 7.212 1.177 6.855 1.00 88.88 97 HIS A O 1
ATOM 763 N N . TRP A 1 98 ? 4.976 1.326 6.568 1.00 92.12 98 TRP A N 1
ATOM 764 C CA . TRP A 1 98 ? 4.860 0.198 5.644 1.00 92.12 98 TRP A CA 1
ATOM 765 C C . TRP A 1 98 ? 5.555 0.470 4.306 1.00 92.12 98 TRP A C 1
ATOM 767 O O . TRP A 1 98 ? 6.361 -0.335 3.841 1.00 92.12 98 TRP A O 1
ATOM 777 N N . LEU A 1 99 ? 5.322 1.647 3.722 1.00 88.38 99 LEU A N 1
ATOM 778 C CA . LEU A 1 99 ? 5.873 2.041 2.424 1.00 88.38 99 LEU A CA 1
ATOM 779 C C . LEU A 1 99 ? 7.401 2.120 2.430 1.00 88.38 99 LEU A C 1
ATOM 781 O O . LEU A 1 99 ? 8.045 1.657 1.492 1.00 88.38 99 LEU A O 1
ATOM 785 N N . ARG A 1 100 ? 8.008 2.630 3.511 1.00 82.56 100 ARG A N 1
ATOM 786 C CA . ARG A 1 100 ? 9.476 2.663 3.666 1.00 82.56 100 ARG A CA 1
ATOM 787 C C . ARG A 1 100 ? 10.118 1.278 3.617 1.00 82.56 100 ARG A C 1
ATOM 789 O O . ARG A 1 100 ? 11.302 1.176 3.306 1.00 82.56 100 ARG A O 1
ATOM 796 N N . GLN A 1 101 ? 9.355 0.245 3.950 1.00 83.00 101 GLN A N 1
ATOM 797 C CA . GLN A 1 101 ? 9.786 -1.148 3.932 1.00 83.00 101 GLN A CA 1
ATOM 798 C C . GLN A 1 101 ? 9.244 -1.898 2.710 1.00 83.00 101 GLN A C 1
ATOM 800 O O . GLN A 1 101 ? 9.450 -3.101 2.615 1.00 83.00 101 GLN A O 1
ATOM 805 N N . CYS A 1 102 ? 8.553 -1.222 1.781 1.00 85.81 102 CYS A N 1
ATOM 806 C CA . CYS A 1 102 ? 7.811 -1.864 0.690 1.00 85.81 102 CYS A CA 1
ATOM 807 C C . CYS A 1 102 ? 6.945 -3.033 1.198 1.00 85.81 102 CYS A C 1
ATOM 809 O O . CYS A 1 102 ? 6.904 -4.091 0.581 1.00 85.81 102 CYS A O 1
ATOM 811 N N . PHE A 1 103 ? 6.310 -2.846 2.363 1.00 90.62 103 PHE A N 1
ATOM 812 C CA . PHE A 1 103 ? 5.484 -3.842 3.059 1.00 90.62 103 PHE A CA 1
ATOM 813 C C . PHE A 1 103 ? 6.202 -5.130 3.492 1.00 90.62 103 PHE A C 1
ATOM 815 O O . PHE A 1 103 ? 5.551 -6.099 3.886 1.00 90.62 103 PHE A O 1
ATOM 822 N N . TRP A 1 104 ? 7.535 -5.142 3.489 1.00 85.88 104 TRP A N 1
ATOM 823 C CA . TRP A 1 104 ? 8.318 -6.259 4.007 1.00 85.88 104 TRP A CA 1
ATOM 824 C C . TRP A 1 104 ? 7.947 -6.567 5.467 1.00 85.88 104 TRP A C 1
ATOM 826 O O . TRP A 1 104 ? 7.799 -5.646 6.267 1.00 85.88 104 TRP A O 1
ATOM 836 N N . ASN A 1 105 ? 7.809 -7.854 5.802 1.00 89.31 105 ASN A N 1
ATOM 837 C CA . ASN A 1 105 ? 7.279 -8.392 7.070 1.00 89.31 105 ASN A CA 1
ATOM 838 C C . ASN A 1 105 ? 5.776 -8.176 7.336 1.00 89.31 105 ASN A C 1
ATOM 840 O O . ASN A 1 105 ? 5.277 -8.702 8.329 1.00 89.31 105 ASN A O 1
ATOM 844 N N . TYR A 1 106 ? 5.050 -7.447 6.483 1.00 93.56 106 TYR A N 1
ATOM 845 C CA . TYR A 1 106 ? 3.607 -7.235 6.655 1.00 93.56 106 TYR A CA 1
ATOM 846 C C . TYR A 1 106 ? 2.770 -8.022 5.661 1.00 93.56 106 TYR A C 1
ATOM 848 O O . TYR A 1 106 ? 1.719 -8.526 6.039 1.00 93.56 106 TYR A O 1
ATOM 856 N N . LEU A 1 107 ? 3.210 -8.110 4.410 1.00 94.94 107 LEU A N 1
ATOM 857 C CA . LEU A 1 107 ? 2.481 -8.798 3.352 1.00 94.94 107 LEU A CA 1
ATOM 858 C C . LEU A 1 107 ? 3.202 -10.063 2.905 1.00 94.94 107 LEU A C 1
ATOM 860 O O . LEU A 1 107 ? 4.430 -10.156 2.978 1.00 94.94 107 LEU A O 1
ATOM 864 N N . ASP A 1 108 ? 2.415 -11.008 2.395 1.00 92.94 108 ASP A N 1
ATOM 865 C CA . ASP A 1 108 ? 2.943 -12.178 1.709 1.00 92.94 108 ASP A CA 1
ATOM 866 C C . ASP A 1 108 ? 3.737 -11.751 0.470 1.00 92.94 108 ASP A C 1
ATOM 868 O O . ASP A 1 108 ? 3.458 -10.728 -0.163 1.00 92.94 108 ASP A O 1
ATOM 872 N N . TRP A 1 109 ? 4.725 -12.566 0.101 1.00 89.00 109 TRP A N 1
ATOM 873 C CA . TRP A 1 109 ? 5.627 -12.271 -1.012 1.00 89.00 109 TRP A CA 1
ATOM 874 C C . TRP A 1 109 ? 4.888 -11.972 -2.325 1.00 89.00 109 TRP A C 1
ATOM 876 O O . TRP A 1 109 ? 5.224 -11.019 -3.029 1.00 89.00 109 TRP A O 1
ATOM 886 N N . GLU A 1 110 ? 3.850 -12.756 -2.620 1.00 91.12 110 GLU A N 1
ATOM 887 C CA . GLU A 1 110 ? 2.990 -12.580 -3.793 1.00 91.12 110 GLU A CA 1
ATOM 888 C C . GLU A 1 110 ? 2.357 -11.180 -3.834 1.00 91.12 110 GLU A C 1
ATOM 890 O O . GLU A 1 110 ? 2.424 -10.493 -4.853 1.00 91.12 110 GLU A O 1
ATOM 895 N N . GLU A 1 111 ? 1.830 -10.704 -2.705 1.00 94.19 111 GLU A N 1
ATOM 896 C CA . GLU A 1 111 ? 1.171 -9.399 -2.618 1.00 94.19 111 GLU A CA 1
ATOM 897 C C . GLU A 1 111 ? 2.176 -8.243 -2.710 1.00 94.19 111 GLU A C 1
ATOM 899 O O . GLU A 1 111 ? 1.859 -7.194 -3.270 1.00 94.19 111 GLU A O 1
ATOM 904 N N . ILE A 1 112 ? 3.410 -8.431 -2.221 1.00 90.94 112 ILE A N 1
ATOM 905 C CA . ILE A 1 112 ? 4.504 -7.464 -2.410 1.00 90.94 112 ILE A CA 1
ATOM 906 C C . ILE A 1 112 ? 4.861 -7.350 -3.899 1.00 90.94 112 ILE A C 1
ATOM 908 O O . ILE A 1 112 ? 5.038 -6.239 -4.408 1.00 90.94 112 ILE A O 1
ATOM 912 N N . CYS A 1 113 ? 4.935 -8.474 -4.618 1.00 89.31 113 CYS A N 1
ATOM 913 C CA . CYS A 1 113 ? 5.180 -8.468 -6.061 1.00 89.31 113 CYS A CA 1
ATOM 914 C C . CYS A 1 113 ? 4.049 -7.740 -6.794 1.00 89.31 113 CYS A C 1
ATOM 916 O O . CYS A 1 113 ? 4.309 -6.840 -7.593 1.00 89.31 113 CYS A O 1
ATOM 918 N N . LEU A 1 114 ? 2.795 -8.062 -6.462 1.00 92.00 114 LEU A N 1
ATOM 919 C CA . LEU A 1 114 ? 1.620 -7.414 -7.043 1.00 92.00 114 LEU A CA 1
ATOM 920 C C . LEU A 1 114 ? 1.568 -5.915 -6.729 1.00 92.00 114 LEU A C 1
ATOM 922 O O . LEU A 1 114 ? 1.234 -5.133 -7.617 1.00 92.00 114 LEU A O 1
ATOM 926 N N . TYR A 1 115 ? 1.954 -5.486 -5.527 1.00 92.19 115 TYR A N 1
ATOM 927 C CA . TYR A 1 115 ? 2.095 -4.070 -5.175 1.00 92.19 115 TYR A CA 1
ATOM 928 C C . TYR A 1 115 ? 3.083 -3.347 -6.099 1.00 92.19 115 TYR A C 1
ATOM 930 O O . TYR A 1 115 ? 2.759 -2.294 -6.658 1.00 92.19 115 TYR A O 1
ATOM 938 N N . ILE A 1 116 ? 4.275 -3.921 -6.292 1.00 87.50 116 ILE A N 1
ATOM 939 C CA . ILE A 1 116 ? 5.312 -3.340 -7.153 1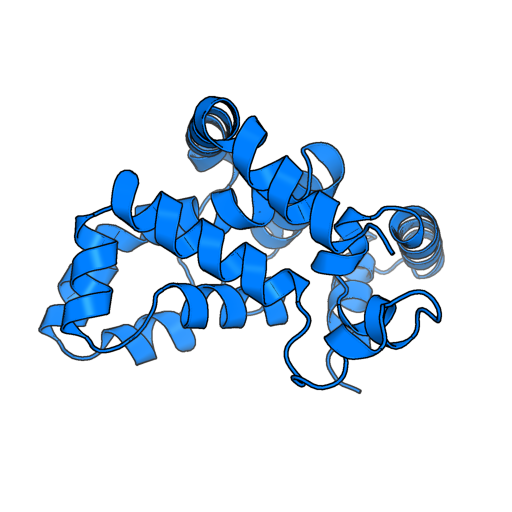.00 87.50 116 ILE A CA 1
ATOM 940 C C . ILE A 1 116 ? 4.821 -3.294 -8.601 1.00 87.50 116 ILE A C 1
ATOM 942 O O . ILE A 1 116 ? 4.891 -2.239 -9.233 1.00 87.50 116 ILE A O 1
ATOM 946 N N . CYS A 1 117 ? 4.268 -4.397 -9.112 1.00 88.31 117 CYS A N 1
ATOM 947 C CA . CYS A 1 117 ? 3.697 -4.456 -10.454 1.00 88.31 117 CYS A CA 1
ATOM 948 C C . CYS A 1 117 ? 2.610 -3.394 -10.645 1.00 88.31 117 CYS A C 1
ATOM 950 O O . CYS A 1 117 ? 2.677 -2.643 -11.611 1.00 88.31 117 CYS A O 1
ATOM 952 N N . THR A 1 118 ? 1.675 -3.270 -9.703 1.00 90.00 118 THR A N 1
ATOM 953 C CA . THR A 1 118 ? 0.571 -2.299 -9.756 1.00 90.00 118 THR A CA 1
ATOM 954 C C . THR A 1 118 ? 1.091 -0.862 -9.810 1.00 90.00 118 THR A C 1
ATOM 956 O O . THR A 1 118 ? 0.684 -0.091 -10.677 1.00 90.00 118 THR A O 1
ATOM 959 N N . CYS A 1 119 ? 2.052 -0.500 -8.953 1.00 87.56 119 CYS A N 1
ATOM 960 C CA . CYS A 1 119 ? 2.655 0.838 -8.965 1.00 87.56 119 CYS A CA 1
ATOM 961 C C . CYS A 1 119 ? 3.398 1.151 -10.276 1.00 87.56 119 CYS A C 1
ATOM 963 O O . CYS A 1 119 ? 3.457 2.307 -10.704 1.00 87.56 119 CYS A O 1
ATOM 965 N N . LEU A 1 120 ? 4.000 0.137 -10.907 1.00 84.25 120 LEU A N 1
ATOM 966 C CA . LEU A 1 120 ? 4.746 0.301 -12.154 1.00 84.25 120 LEU A CA 1
ATOM 967 C C . LEU A 1 120 ? 3.839 0.354 -13.387 1.00 84.25 120 LEU A C 1
ATOM 969 O O . LEU A 1 120 ? 4.133 1.119 -14.303 1.00 84.25 120 LEU A O 1
ATOM 973 N N . THR A 1 121 ? 2.760 -0.430 -13.422 1.00 85.44 121 THR A N 1
ATOM 974 C CA . THR A 1 121 ? 1.878 -0.540 -14.593 1.00 85.44 121 THR A CA 1
ATOM 975 C C . THR A 1 121 ? 0.714 0.444 -14.560 1.00 85.44 121 THR A C 1
ATOM 977 O O . THR A 1 121 ? 0.354 0.982 -15.604 1.00 85.44 121 THR A O 1
ATOM 980 N N . MET A 1 122 ? 0.131 0.707 -13.386 1.00 86.56 122 MET A N 1
ATOM 981 C CA . MET A 1 122 ? -1.091 1.511 -13.254 1.00 86.56 122 MET A CA 1
ATOM 982 C C . MET A 1 122 ? -0.823 2.961 -12.842 1.00 86.56 122 MET A C 1
ATOM 984 O O . MET A 1 122 ? -1.681 3.825 -13.035 1.00 86.56 122 MET A O 1
ATOM 988 N N . GLY A 1 123 ? 0.377 3.256 -12.340 1.00 83.94 123 GLY A N 1
ATOM 989 C CA . GLY A 1 123 ? 0.796 4.587 -11.903 1.00 83.94 123 GLY A CA 1
ATOM 990 C C . GLY A 1 123 ? 1.109 4.638 -10.413 1.00 83.94 123 GLY A C 1
ATOM 991 O O . GLY A 1 123 ? 0.701 3.779 -9.640 1.00 83.94 123 GLY A O 1
ATOM 992 N N . ILE A 1 124 ? 1.864 5.655 -9.994 1.00 82.38 124 ILE A N 1
ATOM 993 C CA . ILE A 1 124 ? 2.354 5.716 -8.613 1.00 82.38 124 ILE A CA 1
ATOM 994 C C . ILE A 1 124 ? 1.299 6.162 -7.597 1.00 82.38 124 ILE A C 1
ATOM 996 O O . ILE A 1 124 ? 1.433 5.898 -6.406 1.00 82.38 124 ILE A O 1
ATOM 1000 N N . ASP A 1 125 ? 0.217 6.784 -8.060 1.00 86.94 125 ASP A N 1
ATOM 1001 C CA . ASP A 1 125 ? -0.951 7.107 -7.242 1.00 86.94 125 ASP A CA 1
ATOM 1002 C C . ASP A 1 125 ? -1.607 5.852 -6.643 1.00 86.94 125 ASP A C 1
ATOM 1004 O O . ASP A 1 125 ? -2.156 5.916 -5.541 1.00 86.94 125 ASP A O 1
ATOM 1008 N N . TYR A 1 126 ? -1.421 4.682 -7.268 1.00 91.44 126 TYR A N 1
ATOM 1009 C CA . TYR A 1 126 ? -1.845 3.401 -6.703 1.00 91.44 126 TYR A CA 1
ATOM 1010 C C . TYR A 1 126 ? -1.196 3.069 -5.364 1.0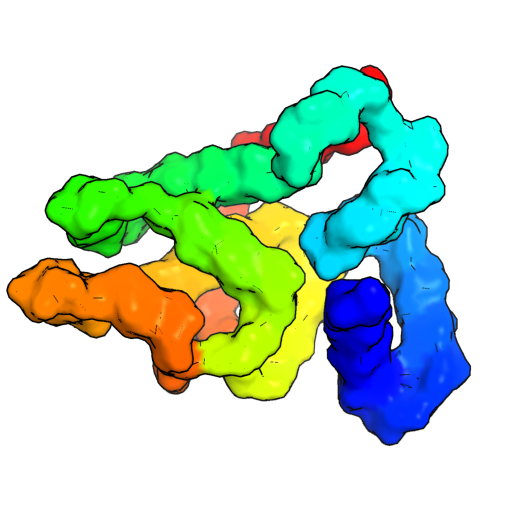0 91.44 126 TYR A C 1
ATOM 1012 O O . TYR A 1 126 ? -1.802 2.353 -4.575 1.00 91.44 126 TYR A O 1
ATOM 1020 N N . GLN A 1 127 ? -0.030 3.630 -5.038 1.00 91.12 127 GLN A N 1
ATOM 1021 C CA . GLN A 1 127 ? 0.563 3.477 -3.712 1.00 91.12 127 GLN A CA 1
ATOM 1022 C C . GLN A 1 127 ? -0.353 4.027 -2.601 1.00 91.12 127 GLN A C 1
ATOM 1024 O O . GLN A 1 127 ? -0.419 3.455 -1.509 1.00 91.12 127 GLN A O 1
ATOM 1029 N N . VAL A 1 128 ? -1.085 5.112 -2.884 1.00 93.00 128 VAL A N 1
ATOM 1030 C CA . VAL A 1 128 ? -2.080 5.682 -1.966 1.00 93.00 128 VAL A CA 1
ATOM 1031 C C . VAL A 1 128 ? -3.281 4.747 -1.870 1.00 93.00 128 VAL A C 1
ATOM 1033 O O . VAL A 1 128 ? -3.650 4.351 -0.766 1.00 93.00 128 VAL A O 1
ATOM 1036 N N . TYR A 1 129 ? -3.851 4.336 -3.008 1.00 95.50 129 TYR A N 1
ATOM 1037 C CA . TYR A 1 129 ? -5.025 3.452 -3.041 1.00 95.50 129 TYR A CA 1
ATOM 1038 C C . TYR A 1 129 ? -4.760 2.113 -2.351 1.00 95.50 129 TYR A C 1
ATOM 1040 O O . TYR A 1 129 ? -5.623 1.611 -1.637 1.00 95.50 129 TYR A O 1
ATOM 1048 N N . PHE A 1 130 ? -3.544 1.587 -2.477 1.00 95.69 130 PHE A N 1
ATOM 1049 C CA . PHE A 1 130 ? -3.108 0.368 -1.808 1.00 95.69 130 PHE A CA 1
ATOM 1050 C C . PHE A 1 130 ? -3.127 0.507 -0.281 1.00 95.69 130 PHE A C 1
ATOM 1052 O O . PHE A 1 130 ? -3.634 -0.364 0.424 1.00 95.69 130 PHE A O 1
ATOM 1059 N N . CYS A 1 131 ? -2.642 1.636 0.247 1.00 96.06 131 CYS A N 1
ATOM 1060 C CA . CYS A 1 131 ? -2.716 1.924 1.680 1.00 96.06 131 CYS A CA 1
ATOM 1061 C C . CYS A 1 131 ? -4.172 2.028 2.161 1.00 96.06 131 CYS A C 1
ATOM 1063 O O . CYS A 1 131 ? -4.510 1.487 3.213 1.00 96.06 131 CYS A O 1
ATOM 1065 N N . ILE A 1 132 ? -5.047 2.677 1.383 1.00 97.56 132 ILE A N 1
ATOM 1066 C CA . ILE A 1 132 ? -6.481 2.766 1.699 1.00 97.56 132 ILE A CA 1
ATOM 1067 C C . ILE A 1 132 ? -7.135 1.382 1.679 1.00 97.56 132 ILE A C 1
ATOM 1069 O O . ILE A 1 132 ? -7.897 1.061 2.588 1.00 97.56 132 ILE A O 1
ATOM 1073 N N . ALA A 1 133 ? -6.809 0.543 0.695 1.00 97.81 133 ALA A N 1
ATOM 1074 C CA . ALA A 1 133 ? -7.311 -0.822 0.594 1.00 97.81 133 ALA A CA 1
ATOM 1075 C C . ALA A 1 133 ? -6.907 -1.675 1.807 1.00 97.81 133 ALA A C 1
ATOM 1077 O O . ALA A 1 133 ? -7.757 -2.348 2.387 1.00 97.81 133 ALA A O 1
ATOM 1078 N N . ILE A 1 134 ? -5.647 -1.594 2.249 1.00 97.69 134 ILE A N 1
ATOM 1079 C CA . ILE A 1 134 ? -5.182 -2.272 3.470 1.00 97.69 134 ILE A CA 1
ATOM 1080 C C . ILE A 1 134 ? -5.952 -1.778 4.696 1.00 97.69 134 ILE A C 1
ATOM 1082 O O . ILE A 1 134 ? -6.437 -2.577 5.494 1.00 97.69 134 ILE A O 1
ATOM 1086 N N . LEU A 1 135 ? -6.080 -0.461 4.865 1.00 97.56 135 LEU A N 1
ATOM 1087 C CA . LEU A 1 135 ? -6.771 0.111 6.020 1.00 97.56 135 LEU A CA 1
ATOM 1088 C C . LEU A 1 135 ? -8.262 -0.247 6.039 1.00 97.56 135 LEU A C 1
ATOM 1090 O O . LEU A 1 135 ? -8.817 -0.497 7.109 1.00 97.56 135 LEU A O 1
ATOM 1094 N N . ARG A 1 136 ? -8.896 -0.321 4.865 1.00 97.75 136 ARG A N 1
ATOM 1095 C CA . ARG A 1 136 ? -10.270 -0.804 4.693 1.00 97.75 136 ARG A CA 1
ATOM 1096 C C . ARG A 1 136 ? -10.395 -2.279 5.071 1.00 97.75 136 ARG A C 1
ATOM 1098 O O . ARG A 1 136 ? -11.297 -2.624 5.830 1.00 97.75 136 ARG A O 1
ATOM 1105 N N . HIS A 1 137 ? -9.487 -3.128 4.588 1.00 97.50 137 HIS A N 1
ATOM 1106 C CA . HIS A 1 137 ? -9.427 -4.556 4.932 1.00 97.50 137 HIS A CA 1
ATOM 1107 C C . HIS A 1 137 ? -9.304 -4.770 6.445 1.00 97.50 137 HIS A C 1
ATOM 1109 O O . HIS A 1 137 ? -10.037 -5.559 7.034 1.00 97.50 137 HIS A O 1
ATOM 1115 N N . LEU A 1 138 ? -8.446 -3.987 7.099 1.00 97.25 138 LEU A N 1
ATOM 1116 C CA . LEU A 1 138 ? -8.191 -4.064 8.538 1.00 97.25 138 LEU A CA 1
ATOM 1117 C C . LEU A 1 138 ? -9.242 -3.358 9.407 1.00 97.25 138 LEU A C 1
ATOM 1119 O O . LEU A 1 138 ? -9.065 -3.289 10.623 1.00 97.25 138 LEU A O 1
ATOM 1123 N N . GLN A 1 139 ? -10.326 -2.817 8.841 1.00 97.38 139 GLN A N 1
ATOM 1124 C CA . GLN A 1 139 ? -11.252 -1.950 9.577 1.00 97.38 139 GLN A CA 1
ATOM 1125 C C . GLN A 1 139 ? -11.759 -2.579 10.883 1.00 97.38 139 GLN A C 1
ATOM 1127 O O . GLN A 1 139 ? -11.766 -1.916 11.921 1.00 97.38 139 GLN A O 1
ATOM 1132 N N . GLN A 1 140 ? -12.185 -3.844 10.851 1.00 96.88 140 GLN A N 1
ATOM 1133 C CA . GLN A 1 140 ? -12.727 -4.510 12.039 1.00 96.88 140 GLN A CA 1
ATOM 1134 C C . GLN A 1 140 ? -11.664 -4.687 13.131 1.00 96.88 140 GLN A C 1
ATOM 1136 O O . GLN A 1 140 ? -11.924 -4.388 14.301 1.00 96.88 140 GLN A O 1
ATOM 1141 N N . ASP A 1 141 ? -10.457 -5.105 12.750 1.00 96.94 141 ASP A N 1
ATOM 1142 C CA . ASP A 1 141 ? -9.343 -5.266 13.680 1.00 96.94 141 ASP A CA 1
ATOM 1143 C C . ASP A 1 141 ? -8.892 -3.927 14.252 1.00 96.94 141 ASP A C 1
ATOM 1145 O O . ASP A 1 141 ? -8.665 -3.828 15.456 1.00 96.94 141 ASP A O 1
ATOM 1149 N N . ILE A 1 142 ? -8.843 -2.875 13.431 1.00 97.06 142 ILE A N 1
ATOM 1150 C CA . ILE A 1 142 ? -8.520 -1.515 13.872 1.00 97.06 142 ILE A CA 1
ATOM 1151 C C . ILE A 1 142 ? -9.504 -1.064 14.952 1.00 97.06 142 ILE A C 1
ATOM 1153 O O . ILE A 1 142 ? -9.077 -0.679 16.039 1.00 97.06 142 ILE A O 1
ATOM 1157 N N . LEU A 1 143 ? -10.813 -1.172 14.703 1.00 96.75 143 LEU A N 1
ATOM 1158 C CA . LEU A 1 143 ? -11.835 -0.763 15.671 1.00 96.75 143 LEU A CA 1
ATOM 1159 C C . LEU A 1 143 ? -11.713 -1.539 16.989 1.00 96.75 143 LEU A C 1
ATOM 1161 O O . LEU A 1 143 ? -11.753 -0.947 18.070 1.00 96.75 143 LEU A O 1
ATOM 1165 N N . ARG A 1 144 ? -11.495 -2.856 16.909 1.00 96.75 144 ARG A N 1
ATOM 1166 C CA . ARG A 1 144 ? -11.299 -3.711 18.085 1.00 96.75 144 ARG A CA 1
ATOM 1167 C C . ARG A 1 144 ? -10.022 -3.352 18.847 1.00 96.75 144 ARG A C 1
ATOM 1169 O O . ARG A 1 144 ? -10.032 -3.264 20.074 1.00 96.75 144 ARG A O 1
ATOM 1176 N N . LYS A 1 145 ? -8.913 -3.139 18.141 1.00 96.19 145 LYS A N 1
ATOM 1177 C CA . LYS A 1 145 ? -7.600 -2.853 18.734 1.00 96.19 145 LYS A CA 1
ATOM 1178 C C . LYS A 1 145 ? -7.503 -1.444 19.300 1.00 96.19 145 LYS A C 1
ATOM 1180 O O . LYS A 1 145 ? -6.775 -1.246 20.271 1.00 96.19 145 LYS A O 1
ATOM 1185 N N . THR A 1 146 ? -8.281 -0.495 18.783 1.00 94.75 146 THR A N 1
ATOM 1186 C CA . THR A 1 146 ? -8.455 0.826 19.396 1.00 94.75 146 THR A CA 1
ATOM 1187 C C . THR A 1 146 ? -9.094 0.724 20.778 1.00 94.75 146 THR A C 1
ATOM 1189 O O . THR A 1 146 ? -8.565 1.305 21.721 1.00 94.75 146 THR A O 1
ATOM 1192 N N . GLN A 1 147 ? -10.157 -0.073 20.945 1.00 93.38 147 GLN A N 1
ATOM 1193 C CA . GLN A 1 147 ? -10.782 -0.284 22.264 1.00 93.38 147 GLN A CA 1
ATOM 1194 C C . GLN A 1 147 ? -9.823 -0.934 23.272 1.00 93.38 147 GLN A C 1
ATOM 1196 O O . GLN A 1 147 ? -9.895 -0.664 24.466 1.00 93.38 147 GLN A O 1
ATOM 1201 N N . GLN A 1 148 ? -8.901 -1.765 22.784 1.00 94.62 148 GLN A N 1
ATOM 1202 C CA . GLN A 1 148 ? -7.880 -2.435 23.591 1.00 94.62 148 GLN A CA 1
ATOM 1203 C C . GLN A 1 148 ? -6.635 -1.572 23.847 1.00 94.62 148 GLN A C 1
ATOM 1205 O O . GLN A 1 148 ? -5.714 -2.047 24.502 1.00 94.62 148 GLN A O 1
ATOM 1210 N N . GLN A 1 149 ? -6.569 -0.346 23.311 1.00 92.19 149 GLN A N 1
ATOM 1211 C CA . GLN A 1 149 ? -5.375 0.515 23.341 1.00 92.19 149 GLN A CA 1
ATOM 1212 C C . GLN A 1 149 ? -4.119 -0.154 22.745 1.00 92.19 149 GLN A C 1
ATOM 1214 O O . GLN A 1 149 ? -2.988 0.154 23.109 1.00 92.19 149 GLN A O 1
ATOM 1219 N N . GLN A 1 150 ? -4.314 -1.071 21.793 1.00 94.31 150 GLN A N 1
ATOM 1220 C CA . GLN A 1 150 ? -3.256 -1.862 21.153 1.00 94.31 150 GLN A CA 1
ATOM 1221 C C . GLN A 1 150 ? -3.103 -1.559 19.658 1.00 94.31 150 GLN A C 1
ATOM 1223 O O . GLN A 1 150 ? -2.351 -2.249 18.974 1.00 94.31 150 GLN A O 1
ATOM 1228 N N . LEU A 1 151 ? -3.799 -0.544 19.133 1.00 94.38 151 LEU A N 1
ATOM 1229 C CA . LEU A 1 151 ? -3.822 -0.240 17.698 1.00 94.38 151 LEU A CA 1
ATOM 1230 C C . LEU A 1 151 ? -2.416 -0.074 17.103 1.00 94.38 151 LEU A C 1
ATOM 1232 O O . LEU A 1 151 ? -2.121 -0.638 16.052 1.00 94.38 151 LEU A O 1
ATOM 1236 N N . LEU A 1 152 ? -1.544 0.684 17.773 1.00 92.25 152 LEU A N 1
ATOM 1237 C CA . LEU A 1 152 ? -0.215 0.990 17.246 1.00 92.25 152 LEU A CA 1
ATOM 1238 C C . LEU A 1 152 ? 0.668 -0.256 17.157 1.00 92.25 152 LEU A C 1
ATOM 1240 O O . LEU A 1 152 ? 1.277 -0.493 16.118 1.00 92.25 152 LEU A O 1
ATOM 1244 N N . ILE A 1 153 ? 0.716 -1.036 18.240 1.00 92.81 153 ILE A N 1
ATOM 1245 C CA . ILE A 1 153 ? 1.453 -2.305 18.294 1.00 92.81 153 ILE A CA 1
ATOM 1246 C C . ILE A 1 153 ? 0.908 -3.228 17.208 1.00 92.81 153 ILE A C 1
ATOM 1248 O O . ILE A 1 153 ? 1.670 -3.799 16.437 1.00 92.81 153 ILE A O 1
ATOM 1252 N N . PHE A 1 154 ? -0.421 -3.292 17.076 1.00 95.38 154 PHE A N 1
ATOM 1253 C CA . PHE A 1 154 ? -1.060 -4.119 16.069 1.00 95.38 154 PHE A CA 1
ATOM 1254 C C . PHE A 1 154 ? -0.580 -3.802 14.649 1.00 95.38 154 PHE A C 1
ATOM 1256 O O . PHE A 1 154 ? -0.114 -4.701 13.960 1.00 95.38 154 PHE A O 1
ATOM 1263 N N . LEU A 1 155 ? -0.635 -2.532 14.245 1.00 94.88 155 LEU A N 1
ATOM 1264 C CA . LEU A 1 155 ? -0.297 -2.111 12.884 1.00 94.88 155 LEU A CA 1
ATOM 1265 C C . LEU A 1 155 ? 1.210 -2.073 12.594 1.00 94.88 155 LEU A C 1
ATOM 1267 O O . LEU A 1 155 ? 1.608 -2.108 11.429 1.00 94.88 155 LEU A O 1
ATOM 1271 N N . LYS A 1 156 ? 2.050 -1.957 13.628 1.00 93.25 156 LYS A N 1
ATOM 1272 C CA . LYS A 1 156 ? 3.510 -1.910 13.481 1.00 93.25 156 LYS A CA 1
ATOM 1273 C C . LYS A 1 156 ? 4.195 -3.255 13.633 1.00 93.25 156 LYS A C 1
ATOM 1275 O O . LYS A 1 156 ? 5.313 -3.382 13.156 1.00 93.25 156 LYS A O 1
ATOM 1280 N N . GLU A 1 157 ? 3.599 -4.229 14.298 1.00 92.62 157 GLU A N 1
ATOM 1281 C CA . GLU A 1 157 ? 4.327 -5.457 14.642 1.00 92.62 157 GLU A CA 1
ATOM 1282 C C . GLU A 1 157 ? 3.685 -6.715 14.068 1.00 92.62 157 GLU A C 1
ATOM 1284 O O . GLU A 1 157 ? 4.383 -7.711 13.901 1.00 92.62 157 GLU A O 1
ATOM 1289 N N . ASN A 1 158 ? 2.395 -6.679 13.714 1.00 93.75 158 ASN A N 1
ATOM 1290 C CA . ASN A 1 158 ? 1.726 -7.861 13.181 1.00 93.75 158 ASN A CA 1
ATOM 1291 C C . ASN A 1 158 ? 1.668 -7.861 11.651 1.00 93.75 158 ASN A C 1
ATOM 1293 O O . ASN A 1 158 ? 1.388 -6.820 11.046 1.00 93.75 158 ASN A O 1
ATOM 1297 N N . PRO A 1 159 ? 1.846 -9.039 11.028 1.00 94.56 159 PRO A N 1
ATOM 1298 C CA . PRO A 1 159 ? 1.546 -9.225 9.621 1.00 94.56 159 PRO A CA 1
ATOM 1299 C C . PRO A 1 159 ? 0.074 -8.943 9.305 1.00 94.56 159 PRO A C 1
ATOM 1301 O O . PRO A 1 159 ? -0.827 -9.153 10.121 1.00 94.56 159 PRO A O 1
ATOM 1304 N N . ILE A 1 160 ? -0.169 -8.486 8.083 1.00 96.38 160 ILE A N 1
ATOM 1305 C CA . ILE A 1 160 ? -1.496 -8.229 7.538 1.00 96.38 160 ILE A CA 1
ATOM 1306 C C . ILE A 1 160 ? -1.974 -9.531 6.899 1.00 96.38 160 ILE A C 1
ATOM 1308 O O . ILE A 1 160 ? -1.628 -9.865 5.767 1.00 96.38 160 ILE A O 1
ATOM 1312 N N . HIS A 1 161 ? -2.771 -10.284 7.646 1.00 92.81 161 HIS A N 1
ATOM 1313 C CA . HIS A 1 161 ? -3.271 -11.574 7.189 1.00 92.81 161 HIS A CA 1
ATOM 1314 C C . HIS A 1 161 ? -4.432 -11.432 6.199 1.00 92.81 161 HIS A C 1
ATOM 1316 O O . HIS A 1 161 ? -5.269 -10.531 6.313 1.00 92.81 161 HIS A O 1
ATOM 1322 N N . ASN A 1 162 ? -4.513 -12.385 5.264 1.00 93.75 162 ASN A N 1
ATOM 1323 C CA . ASN A 1 162 ? -5.614 -12.541 4.306 1.00 93.75 162 ASN A CA 1
ATOM 1324 C C . ASN A 1 162 ? -5.881 -11.307 3.429 1.00 93.75 162 ASN A C 1
ATOM 1326 O O . ASN A 1 162 ? -6.988 -11.142 2.928 1.00 93.75 162 ASN A O 1
ATOM 1330 N N . PHE A 1 163 ? -4.896 -10.426 3.254 1.00 96.50 163 PHE A N 1
ATOM 1331 C CA . PHE A 1 163 ? -5.008 -9.325 2.307 1.00 96.50 163 PHE A CA 1
ATOM 1332 C C . PHE A 1 163 ? -4.641 -9.822 0.911 1.00 96.50 163 PHE A C 1
ATOM 1334 O O . PHE A 1 163 ? -3.528 -10.301 0.710 1.00 96.50 163 PHE A O 1
ATOM 1341 N N . LYS A 1 164 ? -5.570 -9.702 -0.041 1.00 95.75 164 LYS A N 1
ATOM 1342 C CA . LYS A 1 164 ? -5.384 -10.124 -1.433 1.00 95.75 164 LYS A CA 1
ATOM 1343 C C . LYS A 1 164 ? -5.578 -8.954 -2.384 1.00 95.75 164 LYS A C 1
ATOM 1345 O O . LYS A 1 164 ? -6.680 -8.421 -2.501 1.00 95.75 164 LYS A O 1
ATOM 1350 N N . VAL A 1 165 ? -4.519 -8.568 -3.098 1.00 93.00 165 VAL A N 1
ATOM 1351 C CA . VAL A 1 165 ? -4.524 -7.412 -4.011 1.00 93.00 165 VAL A CA 1
ATOM 1352 C C . VAL A 1 165 ? -5.582 -7.566 -5.096 1.00 93.00 165 VAL A C 1
ATOM 1354 O O . VAL A 1 165 ? -6.302 -6.614 -5.389 1.00 93.00 165 VAL A O 1
ATOM 1357 N N . CYS A 1 166 ? -5.732 -8.772 -5.645 1.00 91.25 166 CYS A N 1
ATOM 1358 C CA . CYS A 1 166 ? -6.729 -9.073 -6.671 1.00 91.25 166 CYS A CA 1
ATOM 1359 C C . CYS A 1 166 ? -8.165 -8.777 -6.207 1.00 91.25 166 CYS A C 1
ATOM 1361 O O . CYS A 1 166 ? -8.959 -8.252 -6.983 1.00 91.25 166 CYS A O 1
ATOM 1363 N N . GLU A 1 167 ? -8.489 -9.053 -4.940 1.00 94.75 167 GLU A N 1
ATOM 1364 C CA . GLU A 1 167 ? -9.816 -8.781 -4.366 1.00 94.75 167 GLU A CA 1
ATOM 1365 C C . GLU A 1 167 ? -10.047 -7.283 -4.128 1.00 94.75 167 GLU A C 1
ATOM 1367 O O . GLU A 1 167 ? -11.181 -6.806 -4.155 1.00 94.75 167 GLU A O 1
ATOM 1372 N N . GLN A 1 168 ? -8.970 -6.522 -3.921 1.00 95.06 168 GLN A N 1
ATOM 1373 C CA . GLN A 1 168 ? -9.030 -5.079 -3.696 1.00 95.06 168 GLN A CA 1
ATOM 1374 C C . GLN A 1 168 ? -8.924 -4.257 -4.984 1.00 95.06 168 GLN A C 1
ATOM 1376 O O . GLN A 1 168 ? -9.184 -3.054 -4.959 1.00 95.06 168 GLN A O 1
ATOM 1381 N N . LEU A 1 169 ? -8.557 -4.873 -6.111 1.00 92.94 169 LEU A N 1
ATOM 1382 C CA . LEU A 1 169 ? -8.250 -4.158 -7.349 1.00 92.94 169 LEU A CA 1
ATOM 1383 C C . LEU A 1 169 ? -9.440 -3.352 -7.875 1.00 92.94 169 LEU A C 1
ATOM 1385 O O . LEU A 1 169 ? -9.268 -2.185 -8.217 1.00 92.94 169 LEU A O 1
ATOM 1389 N N . ALA A 1 170 ? -10.643 -3.932 -7.868 1.00 95.62 170 ALA A N 1
ATOM 1390 C CA . ALA A 1 170 ? -11.857 -3.234 -8.295 1.00 95.62 170 ALA A CA 1
ATOM 1391 C C . ALA A 1 170 ? -12.108 -1.971 -7.454 1.00 95.62 170 ALA A C 1
ATOM 1393 O O . ALA A 1 170 ? -12.353 -0.893 -7.989 1.00 95.62 170 ALA A O 1
ATOM 1394 N N . PHE A 1 171 ? -11.942 -2.075 -6.133 1.00 96.69 171 PHE A N 1
ATOM 1395 C CA . PHE A 1 171 ? -12.055 -0.928 -5.236 1.00 96.69 171 PHE A CA 1
ATOM 1396 C C . PHE A 1 171 ? -10.967 0.124 -5.503 1.00 96.69 171 PHE A C 1
ATOM 1398 O O . PHE A 1 171 ? -11.256 1.317 -5.537 1.00 96.69 171 PHE A O 1
ATOM 1405 N N . MET A 1 172 ? -9.719 -0.288 -5.744 1.00 96.62 172 MET A N 1
ATOM 1406 C CA . MET A 1 172 ? -8.646 0.653 -6.090 1.00 96.62 172 MET A CA 1
ATOM 1407 C C . MET A 1 172 ? -8.913 1.378 -7.418 1.00 96.62 172 MET A C 1
ATOM 1409 O O . MET A 1 172 ? -8.621 2.565 -7.521 1.00 96.62 172 MET A O 1
ATOM 1413 N N . GLN A 1 173 ? -9.526 0.714 -8.399 1.00 95.38 173 GLN A N 1
ATOM 1414 C CA . GLN A 1 173 ? -9.946 1.336 -9.661 1.00 95.38 173 GLN A CA 1
ATOM 1415 C C . GLN A 1 173 ? -11.095 2.340 -9.463 1.00 95.38 173 GLN A C 1
ATOM 1417 O O . GLN A 1 173 ? -11.123 3.390 -10.106 1.00 95.38 173 GLN A O 1
ATOM 1422 N N . GLU A 1 174 ? -12.023 2.080 -8.538 1.00 96.44 174 GLU A N 1
ATOM 1423 C CA . GLU A 1 174 ? -13.052 3.057 -8.153 1.00 96.44 174 GLU A CA 1
ATOM 1424 C C . GLU A 1 174 ? -12.453 4.294 -7.467 1.00 96.44 174 GLU A C 1
ATOM 1426 O O . GLU A 1 174 ? -12.948 5.412 -7.648 1.00 96.44 174 GLU A O 1
ATOM 1431 N N . LEU A 1 175 ? -11.394 4.119 -6.667 1.00 95.62 175 LEU A N 1
ATOM 1432 C CA . LEU A 1 175 ? -10.638 5.240 -6.102 1.00 95.62 175 LEU A CA 1
ATOM 1433 C C . LEU A 1 175 ? -9.904 6.011 -7.196 1.00 95.62 175 LEU A C 1
ATOM 1435 O O . LEU A 1 175 ? -9.962 7.238 -7.219 1.00 95.62 175 LEU A O 1
ATOM 1439 N N . GLU A 1 176 ? -9.271 5.303 -8.128 1.00 93.94 176 GLU A N 1
ATOM 1440 C CA . GLU A 1 176 ? -8.607 5.903 -9.278 1.00 93.94 176 GLU A CA 1
ATOM 1441 C C . GLU A 1 176 ? -9.565 6.820 -10.051 1.00 93.94 176 GLU A C 1
ATOM 1443 O O . GLU A 1 176 ? -9.272 8.000 -10.241 1.00 93.94 176 GLU A O 1
ATOM 1448 N N . ALA A 1 177 ? -10.741 6.317 -10.434 1.00 93.81 177 ALA A N 1
ATOM 1449 C CA . ALA A 1 177 ? -11.719 7.082 -11.205 1.00 93.81 177 ALA A CA 1
ATOM 1450 C C . ALA A 1 177 ? -12.152 8.385 -10.506 1.00 93.81 177 ALA A C 1
ATOM 1452 O O . ALA A 1 177 ? -12.449 9.378 -11.171 1.00 93.81 177 ALA A O 1
ATOM 1453 N N . ARG A 1 178 ? -12.175 8.393 -9.167 1.00 93.81 178 ARG A N 1
ATOM 1454 C CA . ARG A 1 178 ? -12.611 9.540 -8.359 1.00 93.81 178 ARG A CA 1
ATOM 1455 C C . ARG A 1 178 ? -11.488 10.515 -8.028 1.00 93.81 178 ARG A C 1
ATOM 1457 O O . ARG A 1 178 ? -11.723 11.720 -8.021 1.00 93.81 178 ARG A O 1
ATOM 1464 N N . TYR A 1 179 ? -10.287 10.014 -7.748 1.00 92.12 179 TYR A N 1
ATOM 1465 C CA . TYR A 1 179 ? -9.222 10.804 -7.129 1.00 92.12 179 TYR A CA 1
ATOM 1466 C C . TYR A 1 179 ? -7.982 10.996 -8.003 1.00 92.12 179 TYR A C 1
ATOM 1468 O O . TYR A 1 179 ? -7.210 11.922 -7.743 1.00 92.12 179 TYR A O 1
ATOM 1476 N N . ARG A 1 180 ? -7.791 10.200 -9.065 1.00 87.38 180 ARG A N 1
ATOM 1477 C CA . ARG A 1 180 ? -6.621 10.310 -9.953 1.00 87.38 180 ARG A CA 1
ATOM 1478 C C . ARG A 1 180 ? -6.402 11.720 -10.512 1.00 87.38 180 ARG A C 1
ATOM 1480 O O . ARG A 1 180 ? -5.249 12.148 -10.493 1.00 87.38 180 ARG A O 1
ATOM 1487 N N . PRO A 1 181 ? -7.429 12.483 -10.947 1.00 84.69 181 PRO A N 1
ATOM 1488 C CA . PRO A 1 181 ? -7.218 13.843 -11.450 1.00 84.69 181 PRO A CA 1
ATOM 1489 C C . PRO A 1 181 ? -6.558 14.776 -10.427 1.00 84.69 181 PRO A C 1
ATOM 1491 O O . PRO A 1 181 ? -5.727 15.601 -10.795 1.00 84.69 181 PRO A O 1
ATOM 1494 N N . THR A 1 182 ? -6.892 14.622 -9.144 1.00 80.06 182 THR A N 1
ATOM 1495 C CA . THR A 1 182 ? -6.340 15.428 -8.048 1.00 80.06 182 THR A CA 1
ATOM 1496 C C . THR A 1 182 ? -4.971 14.896 -7.625 1.00 80.06 182 THR A C 1
ATOM 1498 O O . THR A 1 182 ? -3.971 15.610 -7.702 1.00 80.06 182 THR A O 1
ATOM 1501 N N . ILE A 1 183 ? -4.900 13.606 -7.284 1.00 77.62 183 ILE A N 1
ATOM 1502 C CA . ILE A 1 183 ? -3.724 12.974 -6.671 1.00 77.62 183 ILE A CA 1
ATOM 1503 C C . ILE A 1 183 ? -2.557 12.886 -7.640 1.00 77.62 183 ILE A C 1
ATOM 1505 O O . ILE A 1 183 ? -1.422 13.184 -7.269 1.00 77.62 183 ILE A O 1
ATOM 1509 N N . LEU A 1 184 ? -2.807 12.471 -8.884 1.00 70.62 184 LEU A N 1
ATOM 1510 C CA . LEU A 1 184 ? -1.731 12.335 -9.856 1.00 70.62 184 LEU A CA 1
ATOM 1511 C C . LEU A 1 184 ? -1.110 13.701 -10.156 1.00 70.62 184 LEU A C 1
ATOM 1513 O O . LEU A 1 184 ? 0.108 13.786 -10.296 1.00 70.62 184 LEU A O 1
ATOM 1517 N N . SER A 1 185 ? -1.920 14.766 -10.178 1.00 69.50 185 SER A N 1
ATOM 1518 C CA . SER A 1 185 ? -1.414 16.130 -10.334 1.00 69.50 185 SER A CA 1
ATOM 1519 C C . SER A 1 185 ? -0.536 16.539 -9.147 1.00 69.50 185 SER A C 1
ATOM 1521 O O . SER A 1 185 ? 0.578 17.016 -9.356 1.00 69.50 185 SER A O 1
ATOM 1523 N N . ASP A 1 186 ? -0.962 16.252 -7.914 1.00 67.56 186 ASP A N 1
ATOM 1524 C CA . ASP A 1 186 ? -0.208 16.584 -6.704 1.00 67.56 186 ASP A CA 1
ATOM 1525 C C . ASP A 1 186 ? 1.116 15.820 -6.627 1.00 67.56 186 ASP A C 1
ATOM 1527 O O . ASP A 1 186 ? 2.149 16.393 -6.283 1.00 67.56 186 ASP A O 1
ATOM 1531 N N . LEU A 1 187 ? 1.120 14.539 -7.006 1.00 67.00 187 LEU A N 1
ATOM 1532 C CA . LEU A 1 187 ? 2.327 13.711 -7.040 1.00 67.00 187 LEU A CA 1
ATOM 1533 C C . LEU A 1 187 ? 3.289 14.136 -8.167 1.00 67.00 187 LEU A C 1
ATOM 1535 O O . LEU A 1 187 ? 4.503 14.165 -7.964 1.00 67.00 187 LEU A O 1
ATOM 1539 N N . GLN A 1 188 ? 2.771 14.525 -9.337 1.00 65.75 188 GLN A N 1
ATOM 1540 C CA . GLN A 1 188 ? 3.582 15.012 -10.463 1.00 65.75 188 GLN A CA 1
ATOM 1541 C C . GLN A 1 188 ? 4.116 16.437 -10.255 1.00 65.75 188 GLN A C 1
ATOM 1543 O O . GLN A 1 188 ? 5.195 16.769 -10.743 1.00 65.75 188 GLN A O 1
ATOM 1548 N N . ASN A 1 189 ? 3.415 17.296 -9.516 1.00 57.72 189 ASN A N 1
ATOM 1549 C CA . ASN A 1 189 ? 3.866 18.669 -9.275 1.00 57.72 189 ASN A CA 1
ATOM 1550 C C . ASN A 1 189 ? 5.129 18.734 -8.398 1.00 57.72 189 ASN A C 1
ATOM 1552 O O . ASN A 1 189 ? 5.918 19.658 -8.546 1.00 57.72 189 ASN A O 1
ATOM 1556 N N . ILE A 1 190 ? 5.385 17.720 -7.565 1.00 53.28 190 ILE A N 1
ATOM 1557 C CA . ILE A 1 190 ? 6.606 17.611 -6.739 1.00 53.28 190 ILE A CA 1
ATOM 1558 C C . ILE A 1 190 ? 7.842 17.251 -7.580 1.00 53.28 190 ILE A C 1
ATOM 1560 O O . ILE A 1 190 ? 8.973 17.426 -7.132 1.00 53.28 190 ILE A O 1
ATOM 1564 N N . THR A 1 191 ? 7.643 16.709 -8.786 1.00 47.25 191 THR A N 1
ATOM 1565 C CA . THR A 1 191 ? 8.732 16.336 -9.705 1.00 47.25 191 THR A CA 1
ATOM 1566 C C . THR A 1 191 ? 9.070 17.425 -10.720 1.00 47.25 191 THR A C 1
ATOM 1568 O O . THR A 1 191 ? 10.011 17.247 -11.494 1.00 47.25 191 THR A O 1
ATOM 1571 N N . LYS A 1 192 ? 8.359 18.560 -10.710 1.00 36.34 192 LYS A N 1
ATOM 1572 C CA . LYS A 1 192 ? 8.740 19.739 -11.494 1.00 36.34 192 LYS A CA 1
ATOM 1573 C C . LYS A 1 192 ? 9.777 20.569 -10.710 1.00 36.34 192 LYS A C 1
ATOM 1575 O O . LYS A 1 192 ? 9.580 20.755 -9.510 1.00 36.34 192 LYS A O 1
ATOM 1580 N N . PRO A 1 193 ? 10.882 20.989 -11.356 1.00 38.84 193 PRO A N 1
ATOM 1581 C CA . PRO A 1 193 ? 11.983 21.717 -10.719 1.00 38.84 193 PRO A CA 1
ATOM 1582 C C . PRO A 1 193 ? 11.584 23.104 -10.210 1.00 38.84 193 PRO A C 1
ATOM 1584 O O . PRO A 1 193 ? 10.663 23.713 -10.803 1.00 38.84 193 PRO A O 1
#

Radius of gyration: 16.68 Å; chains: 1; bounding box: 38×39×41 Å

Sequence (193 aa):
MSAMTGLYLQCFLMMYGDPDMSWEFLFKCSSLVSSGYLWVRRLHASVHLPVSLTVSGIPPLYSCTCHNVELILMAEVPLVYSAFRMSGYTPSQICQHWLRQCFWNYLDWEEICLYICTCLTMGIDYQVYFCIAILRHLQQDILRKTQQQQLLIFLKENPIHNFKVCEQLAFMQELEARYRPTILSDLQNITKP

pLDDT: mean 81.38, std 16.6, range [33.41, 97.81]

InterPro domains:
  IPR035969 Rab-GAP-TBC domain superfamily [SSF47923] (66-171)
  IPR055392 BROMI, C-terminal Rab TBC-like domain [PF23440] (11-190)